Protein AF-A0A520FXL6-F1 (afdb_monomer_lite)

Sequence (348 aa):
VAGANRVTADLGGIAPIAGSAGAPAYAIDVAQLGGMYANHIALVVNEAGVGARNAGTIQTATGTYALAGTGPGAGKLTLSVDGLLDNSGLIQVATDGVLRAGSLANGGTVRSAAVLQVATQGDLANHIAGTGGAGGTGGTMEARRLDLRSATGDIDNRAGTLRQTSTAGLAVTATGLSNTNGGFIGAEPVAASTNSSGNGGGSGSSTGGTGGAAIPPGTGTPGSAAGGAPTSALVSPVVSPGALVAAGRVRNDGGRIHAGGDIALQTPNIDNAGGTLRVADLAVAGAAFSNAGGTLAVTNTFSAGVGTLDNAGGNLHARTIAITTTGDLDNRGGTLALLKAAPATARS

Secondary structure (DSSP, 8-state):
-BSSEEE-TTSS-EEE-PPPTT--SEEEETTTT-EEE-SSEEEEE-STT-EEEESSEEE---STTTTS--STT---EEEEESSEEEESSEEEESSEEEEEESEEEESSEEEEEEEEEEEESS-EE-S-TT--STT----EEEEEEEEEEESSS-EE-TT-EEEE-SS--EEEEES-EE--TT-EEES----------------------------PPP---------------------PPEEEEESS-EE-TT-EEE-SS-EEE--S-EE-TT-EEEES-EEEEEEEEE-TT-EEEESSEEEEEEEEEE-TT-EEEESEEEEEESS-EE-TT-EEEEPPPPP-----

pLDDT: mean 79.3, std 22.08, range [27.3, 98.06]

Radius of gyration: 25.58 Å; chains: 1; bounding box: 77×67×66 Å

Structure (mmCIF, N/CA/C/O backbone):
data_AF-A0A520FXL6-F1
#
_entry.id   AF-A0A520FXL6-F1
#
loop_
_atom_site.group_PDB
_atom_site.id
_atom_site.type_symbol
_atom_site.label_atom_id
_atom_site.label_alt_id
_atom_site.label_comp_id
_atom_site.label_asym_id
_atom_site.label_entity_id
_atom_site.label_seq_id
_atom_site.pdbx_PDB_ins_code
_atom_site.Cartn_x
_atom_site.Cartn_y
_atom_site.Cartn_z
_atom_site.occupancy
_atom_site.B_iso_or_equiv
_atom_site.auth_seq_id
_atom_site.auth_comp_id
_atom_site.auth_asym_id
_atom_site.auth_atom_id
_atom_site.pdbx_PDB_model_num
ATOM 1 N N . VAL A 1 1 ? 11.302 -0.064 -23.387 1.00 88.69 1 VAL A N 1
ATOM 2 C CA . VAL A 1 1 ? 10.451 -1.223 -23.742 1.00 88.69 1 VAL A CA 1
ATOM 3 C C . VAL A 1 1 ? 11.358 -2.435 -23.840 1.00 88.69 1 VAL A C 1
ATOM 5 O O . VAL A 1 1 ? 12.440 -2.279 -24.394 1.00 88.69 1 VAL A O 1
ATOM 8 N N . ALA A 1 2 ? 10.978 -3.574 -23.267 1.00 89.38 2 ALA A N 1
ATOM 9 C CA . ALA A 1 2 ? 11.739 -4.821 -23.314 1.00 89.38 2 ALA A CA 1
ATOM 10 C C . ALA A 1 2 ? 10.791 -6.037 -23.335 1.00 89.38 2 ALA A C 1
ATOM 12 O O . ALA A 1 2 ? 9.613 -5.908 -23.000 1.00 89.38 2 ALA A O 1
ATOM 13 N N . GLY A 1 3 ? 11.310 -7.196 -23.744 1.00 86.62 3 GLY A N 1
ATOM 14 C CA . GLY A 1 3 ? 10.506 -8.373 -24.095 1.00 86.62 3 GLY A CA 1
ATOM 15 C C . GLY A 1 3 ? 9.927 -8.305 -25.517 1.00 86.62 3 GLY A C 1
ATOM 16 O O . GLY A 1 3 ? 10.119 -7.320 -26.239 1.00 86.62 3 GLY A O 1
ATOM 17 N N . ALA A 1 4 ? 9.228 -9.357 -25.933 1.00 86.94 4 ALA A N 1
ATOM 18 C CA . ALA A 1 4 ? 8.686 -9.531 -27.282 1.00 86.94 4 ALA A CA 1
ATOM 19 C C . ALA A 1 4 ? 7.597 -8.494 -27.648 1.00 86.94 4 ALA A C 1
ATOM 21 O O . ALA A 1 4 ? 6.440 -8.590 -27.239 1.00 86.94 4 ALA A O 1
ATOM 22 N N . ASN A 1 5 ? 7.966 -7.503 -28.469 1.00 86.94 5 ASN A N 1
ATOM 23 C CA . ASN A 1 5 ? 7.131 -6.338 -28.783 1.00 86.94 5 ASN A CA 1
ATOM 24 C C . ASN A 1 5 ? 6.980 -6.040 -30.279 1.00 86.94 5 ASN A C 1
ATOM 26 O O . ASN A 1 5 ? 7.938 -6.122 -31.047 1.00 86.94 5 ASN A O 1
ATOM 30 N N . ARG A 1 6 ? 5.812 -5.501 -30.647 1.00 89.00 6 ARG A N 1
ATOM 31 C CA . ARG A 1 6 ? 5.648 -4.591 -31.786 1.00 89.00 6 ARG A CA 1
ATOM 32 C C . ARG A 1 6 ? 5.530 -3.159 -31.259 1.00 89.00 6 ARG A C 1
ATOM 34 O O . ARG A 1 6 ? 4.652 -2.870 -30.451 1.00 89.00 6 ARG A O 1
ATOM 41 N N . VAL A 1 7 ? 6.398 -2.269 -31.738 1.00 91.25 7 VAL A N 1
ATOM 42 C CA . VAL A 1 7 ? 6.491 -0.866 -31.294 1.00 91.25 7 VAL A CA 1
ATOM 43 C C . VAL A 1 7 ? 6.347 0.067 -32.498 1.00 91.25 7 VAL A C 1
ATOM 45 O O . VAL A 1 7 ? 6.953 -0.178 -33.542 1.00 91.25 7 VAL A O 1
ATOM 48 N N . THR A 1 8 ? 5.550 1.128 -32.376 1.00 90.00 8 THR A N 1
ATOM 49 C CA . THR A 1 8 ? 5.464 2.213 -33.368 1.00 90.00 8 THR A CA 1
ATOM 50 C C . THR A 1 8 ? 6.576 3.249 -33.168 1.00 90.00 8 THR A C 1
ATOM 52 O O . THR A 1 8 ? 7.094 3.423 -32.067 1.00 90.00 8 THR A O 1
ATOM 55 N N . ALA A 1 9 ? 6.957 3.964 -34.231 1.00 85.75 9 ALA A N 1
ATOM 56 C CA . ALA A 1 9 ? 8.086 4.904 -34.197 1.00 85.75 9 ALA A CA 1
ATOM 57 C C . ALA A 1 9 ? 7.879 6.122 -33.268 1.00 85.75 9 ALA A C 1
ATOM 59 O O . ALA A 1 9 ? 8.850 6.734 -32.835 1.00 85.75 9 ALA A O 1
ATOM 60 N N . ASP A 1 10 ? 6.628 6.457 -32.948 1.00 85.31 10 ASP A N 1
ATOM 61 C CA . ASP A 1 10 ? 6.225 7.494 -31.989 1.00 85.31 10 ASP A CA 1
ATOM 62 C C . ASP A 1 10 ? 6.124 6.985 -30.535 1.00 85.31 10 ASP A C 1
ATOM 64 O O . ASP A 1 10 ? 5.814 7.761 -29.634 1.00 85.31 10 ASP A O 1
ATOM 68 N N . LEU A 1 11 ? 6.362 5.685 -30.303 1.00 80.38 11 LEU A N 1
ATOM 69 C CA . LEU A 1 11 ? 6.153 4.961 -29.040 1.00 80.38 11 LEU A CA 1
ATOM 70 C C . LEU A 1 11 ? 4.701 4.972 -28.509 1.00 80.38 11 LEU A C 1
ATOM 72 O O . LEU A 1 11 ? 4.458 4.480 -27.407 1.00 80.38 11 LEU A O 1
ATOM 76 N N . GLY A 1 12 ? 3.729 5.478 -29.279 1.00 79.75 12 GLY A N 1
ATOM 77 C CA . GLY A 1 12 ? 2.316 5.545 -28.886 1.00 79.75 12 GLY A CA 1
ATOM 78 C C . GLY A 1 12 ? 1.587 4.197 -28.955 1.00 79.75 12 GLY A C 1
ATOM 79 O O . GLY A 1 12 ? 0.641 3.961 -28.206 1.00 79.75 12 GLY A O 1
ATOM 80 N N . GLY A 1 13 ? 2.045 3.295 -29.825 1.00 84.56 13 GLY A N 1
ATOM 81 C CA . GLY A 1 13 ? 1.560 1.928 -29.976 1.00 84.56 13 GLY A CA 1
ATOM 82 C C . GLY A 1 13 ? 2.624 0.914 -29.566 1.00 84.56 13 GLY A C 1
ATOM 83 O O . GLY A 1 13 ? 3.509 0.576 -30.353 1.00 84.56 13 GLY A O 1
ATOM 84 N N . ILE A 1 14 ? 2.508 0.394 -28.345 1.00 86.50 14 ILE A N 1
ATOM 85 C CA . ILE A 1 14 ? 3.312 -0.723 -27.835 1.00 86.50 14 ILE A CA 1
ATOM 86 C C . ILE A 1 14 ? 2.365 -1.909 -27.644 1.00 86.50 14 ILE A C 1
ATOM 88 O O . ILE A 1 14 ? 1.463 -1.851 -26.809 1.00 86.50 14 ILE A O 1
ATOM 92 N N . ALA A 1 15 ? 2.549 -2.969 -28.429 1.00 86.06 15 ALA A N 1
ATOM 93 C CA . ALA A 1 15 ? 1.724 -4.172 -28.383 1.00 86.06 15 ALA A CA 1
ATOM 94 C C . ALA A 1 15 ? 2.599 -5.417 -28.156 1.00 86.06 15 ALA A C 1
ATOM 96 O O . ALA A 1 15 ? 3.620 -5.564 -28.839 1.00 86.06 15 ALA A O 1
ATOM 97 N N . PRO A 1 16 ? 2.218 -6.325 -27.239 1.00 84.81 16 PRO A N 1
ATOM 98 C CA . PRO A 1 16 ? 2.931 -7.582 -27.060 1.00 84.81 16 PRO A CA 1
ATOM 99 C C . PRO A 1 16 ? 2.769 -8.470 -28.299 1.00 84.81 16 PRO A C 1
ATOM 101 O O . PRO A 1 16 ? 1.739 -8.442 -28.979 1.00 84.81 16 PRO A O 1
ATOM 104 N N . ILE A 1 17 ? 3.789 -9.272 -28.586 1.00 86.50 17 ILE A N 1
ATOM 105 C CA . ILE A 1 17 ? 3.744 -10.351 -29.583 1.00 86.50 17 ILE A CA 1
ATOM 106 C C . ILE A 1 17 ? 4.182 -11.666 -28.926 1.00 86.50 17 ILE A C 1
ATOM 108 O O . ILE A 1 17 ? 4.557 -11.685 -27.756 1.00 86.50 17 ILE A O 1
ATOM 112 N N . ALA A 1 18 ? 4.101 -12.783 -29.653 1.00 82.94 18 ALA A N 1
ATOM 113 C CA . ALA A 1 18 ? 4.496 -14.082 -29.114 1.00 82.94 18 ALA A CA 1
ATOM 114 C C . ALA A 1 18 ? 5.970 -14.073 -28.658 1.00 82.94 18 ALA A C 1
ATOM 116 O O . ALA A 1 18 ? 6.862 -13.750 -29.445 1.00 82.94 18 ALA A O 1
ATOM 117 N N . GLY A 1 19 ? 6.191 -14.421 -27.388 1.00 75.94 19 GLY A N 1
ATOM 118 C CA . GLY A 1 19 ? 7.515 -14.542 -26.779 1.00 75.94 19 GLY A CA 1
ATOM 119 C C . GLY A 1 19 ? 8.314 -15.740 -27.288 1.00 75.94 19 GLY A C 1
ATOM 120 O O . GLY A 1 19 ? 7.781 -16.636 -27.949 1.00 75.94 19 GLY A O 1
ATOM 121 N N . SER A 1 20 ? 9.605 -15.770 -26.958 1.00 68.50 20 SER A N 1
ATOM 122 C CA . SER A 1 20 ? 10.458 -16.924 -27.265 1.00 68.50 20 SER A CA 1
ATOM 123 C C . SER A 1 20 ? 10.297 -18.019 -26.213 1.00 68.50 20 SER A C 1
ATOM 125 O O . SER A 1 20 ? 10.135 -17.746 -25.024 1.00 68.50 20 SER A O 1
ATOM 127 N N . ALA A 1 21 ? 10.463 -19.279 -26.620 1.00 72.81 21 ALA A N 1
ATOM 128 C CA . ALA A 1 21 ? 10.800 -20.323 -25.660 1.00 72.81 21 ALA A CA 1
ATOM 129 C C . ALA A 1 21 ? 12.108 -19.937 -24.935 1.00 72.81 21 ALA A C 1
ATOM 131 O O . ALA A 1 21 ? 13.070 -19.515 -25.582 1.00 72.81 21 ALA A O 1
ATOM 132 N N . GLY A 1 22 ? 12.132 -20.065 -23.604 1.00 75.88 22 GLY A N 1
ATOM 133 C CA . GLY A 1 22 ? 13.298 -19.720 -22.780 1.00 75.88 22 GLY A CA 1
ATOM 134 C C . GLY A 1 22 ? 13.452 -18.233 -22.426 1.00 75.88 22 GLY A C 1
ATOM 135 O O . GLY A 1 22 ? 14.577 -17.794 -22.200 1.00 75.88 22 GLY A O 1
ATOM 136 N N . ALA A 1 23 ? 12.361 -17.458 -22.380 1.00 78.62 23 ALA A N 1
ATOM 137 C CA . ALA A 1 23 ? 12.387 -16.068 -21.915 1.00 78.62 23 ALA A CA 1
ATOM 138 C C . ALA A 1 23 ? 13.022 -15.922 -20.504 1.00 78.62 23 ALA A C 1
ATOM 140 O O . ALA A 1 23 ? 12.828 -16.793 -19.648 1.00 78.62 23 ALA A O 1
ATOM 141 N N . PRO A 1 24 ? 13.786 -14.843 -20.234 1.00 85.25 24 PRO A N 1
ATOM 142 C CA . PRO A 1 24 ? 14.451 -14.638 -18.948 1.00 85.25 24 PRO A CA 1
ATOM 143 C C . PRO A 1 24 ? 13.451 -14.282 -17.840 1.00 85.25 24 PRO A C 1
ATOM 145 O O . PRO A 1 24 ? 12.411 -13.685 -18.100 1.00 85.25 24 PRO A O 1
ATOM 148 N N . ALA A 1 25 ? 13.802 -14.556 -16.579 1.00 86.75 25 ALA A N 1
ATOM 149 C CA . ALA A 1 25 ? 12.968 -14.178 -15.429 1.00 86.75 25 ALA A CA 1
ATOM 150 C C . ALA A 1 25 ? 12.750 -12.654 -15.312 1.00 86.75 25 ALA A C 1
ATOM 152 O O . ALA A 1 25 ? 11.696 -12.212 -14.858 1.00 86.75 25 ALA A O 1
ATOM 153 N N . TYR A 1 26 ? 13.726 -11.854 -15.759 1.00 89.81 26 TYR A N 1
ATOM 154 C CA . TYR A 1 26 ? 13.652 -10.396 -15.800 1.00 89.81 26 TYR A CA 1
ATOM 155 C C . TYR A 1 26 ? 14.132 -9.876 -17.162 1.00 89.81 26 TYR A C 1
ATOM 157 O O . TYR A 1 26 ? 15.231 -10.217 -17.596 1.00 89.81 26 TYR A O 1
ATOM 165 N N . ALA A 1 27 ? 13.345 -9.016 -17.816 1.00 90.00 27 ALA A N 1
ATOM 166 C CA . ALA A 1 27 ? 13.757 -8.316 -19.043 1.00 90.00 27 ALA A CA 1
ATOM 167 C C . ALA A 1 27 ? 14.581 -7.044 -18.765 1.00 90.00 27 ALA A C 1
ATOM 169 O O . ALA A 1 27 ? 15.172 -6.469 -19.677 1.00 90.00 27 ALA A O 1
ATOM 170 N N . ILE A 1 28 ? 14.577 -6.574 -17.514 1.00 89.12 28 ILE A N 1
ATOM 171 C CA . ILE A 1 28 ? 15.296 -5.391 -17.032 1.00 89.12 28 ILE A CA 1
ATOM 172 C C . ILE A 1 28 ? 15.811 -5.715 -15.625 1.00 89.12 28 ILE A C 1
ATOM 174 O O . ILE A 1 28 ? 14.999 -6.051 -14.767 1.00 89.12 28 ILE A O 1
ATOM 178 N N . ASP A 1 29 ? 17.114 -5.565 -15.372 1.00 91.50 29 ASP A N 1
ATOM 179 C CA . ASP A 1 29 ? 17.681 -5.480 -14.016 1.00 91.50 29 ASP A CA 1
ATOM 180 C C . ASP A 1 29 ? 18.503 -4.189 -13.888 1.00 91.50 29 ASP A C 1
ATOM 182 O O . ASP A 1 29 ? 19.565 -4.037 -14.494 1.00 91.50 29 ASP A O 1
ATOM 186 N N . VAL A 1 30 ? 18.002 -3.235 -13.102 1.00 89.25 30 VAL A N 1
ATOM 187 C CA . VAL A 1 30 ? 18.617 -1.908 -12.950 1.00 89.25 30 VAL A 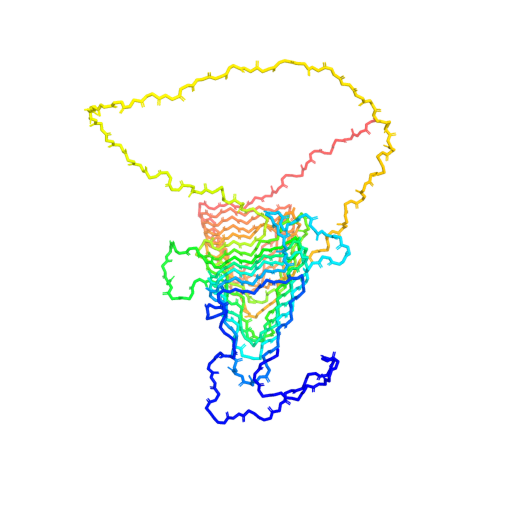CA 1
ATOM 188 C C . VAL A 1 30 ? 19.962 -1.959 -12.217 1.00 89.25 30 VAL A C 1
ATOM 190 O O . VAL A 1 30 ? 20.780 -1.069 -12.433 1.00 89.25 30 VAL A O 1
ATOM 193 N N . ALA A 1 31 ? 20.264 -2.995 -11.423 1.00 83.62 31 ALA A N 1
ATOM 194 C CA . ALA A 1 31 ? 21.589 -3.110 -10.803 1.00 83.62 31 ALA A CA 1
ATOM 195 C C . ALA A 1 31 ? 22.693 -3.356 -11.844 1.00 83.62 31 ALA A C 1
ATOM 197 O O . ALA A 1 31 ? 23.797 -2.839 -11.698 1.00 83.62 31 ALA A O 1
ATOM 198 N N . GLN A 1 32 ? 22.386 -4.066 -12.936 1.00 84.50 32 GLN A N 1
ATOM 199 C CA . GLN A 1 32 ? 23.317 -4.247 -14.060 1.00 84.50 32 GLN A CA 1
ATOM 200 C C . GLN A 1 32 ? 23.483 -2.967 -14.897 1.00 84.50 32 GLN A C 1
ATOM 202 O O . GLN A 1 32 ? 24.501 -2.786 -15.558 1.00 84.50 32 GLN A O 1
ATOM 207 N N . LEU A 1 33 ? 22.504 -2.059 -14.834 1.00 81.69 33 LEU A N 1
ATOM 208 C CA . LEU A 1 33 ? 22.546 -0.730 -15.454 1.00 81.69 33 LEU A CA 1
ATOM 209 C C . LEU A 1 33 ? 23.170 0.339 -14.530 1.00 81.69 33 LEU A C 1
ATOM 211 O O . LEU A 1 33 ? 23.306 1.492 -14.935 1.00 81.69 33 LEU A O 1
ATOM 215 N N . GLY A 1 34 ? 23.504 -0.009 -13.281 1.00 80.75 34 GLY A N 1
ATOM 216 C CA . GLY A 1 34 ? 23.924 0.908 -12.214 1.00 80.75 34 GLY A CA 1
ATOM 217 C C . GLY A 1 34 ? 22.782 1.779 -11.669 1.00 80.75 34 GLY A C 1
ATOM 218 O O . GLY A 1 34 ? 22.509 1.784 -10.469 1.00 80.75 34 GLY A O 1
ATOM 219 N N . GLY A 1 35 ? 22.089 2.506 -12.546 1.00 89.00 35 GLY A N 1
ATOM 220 C CA . GLY A 1 35 ? 20.903 3.289 -12.210 1.00 89.00 35 GLY A CA 1
ATOM 221 C C . GLY A 1 35 ? 20.326 4.040 -13.409 1.00 89.00 35 GLY A C 1
ATOM 222 O O . GLY A 1 35 ? 21.005 4.270 -14.407 1.00 89.00 35 GLY A O 1
ATOM 223 N N . MET A 1 36 ? 19.060 4.438 -13.308 1.00 91.62 36 MET A N 1
ATOM 224 C CA . MET A 1 36 ? 18.324 5.135 -14.359 1.00 91.62 36 MET A CA 1
ATOM 225 C C . MET A 1 36 ? 17.892 6.525 -13.886 1.00 91.62 36 MET A C 1
ATOM 227 O O . MET A 1 36 ? 17.057 6.653 -12.991 1.00 91.62 36 MET A O 1
ATOM 231 N N . TYR A 1 37 ? 18.446 7.558 -14.521 1.00 90.56 37 TYR A N 1
ATOM 232 C CA . TYR A 1 37 ? 18.244 8.962 -14.165 1.00 90.56 37 TYR A CA 1
ATOM 233 C C . TYR A 1 37 ? 17.797 9.756 -15.398 1.00 90.56 37 TYR A C 1
ATOM 235 O O . TYR A 1 37 ? 18.521 9.832 -16.388 1.00 90.56 37 TYR A O 1
ATOM 243 N N . ALA A 1 38 ? 16.607 10.352 -15.344 1.00 89.06 38 ALA A N 1
ATOM 244 C CA . ALA A 1 38 ? 16.067 11.235 -16.383 1.00 89.06 38 ALA A CA 1
ATOM 245 C C . ALA A 1 38 ? 15.018 12.175 -15.767 1.00 89.06 38 ALA A C 1
ATOM 247 O O . ALA A 1 38 ? 14.653 12.000 -14.610 1.00 89.06 38 ALA A O 1
ATOM 248 N N . ASN A 1 39 ? 14.480 13.145 -16.517 1.00 87.31 39 ASN A N 1
ATOM 249 C CA . ASN A 1 39 ? 13.291 13.869 -16.042 1.00 87.31 39 ASN A CA 1
ATOM 250 C C . ASN A 1 39 ? 12.031 12.987 -16.147 1.00 87.31 39 ASN A C 1
ATOM 252 O O . ASN A 1 39 ? 11.216 12.953 -15.242 1.00 87.31 39 ASN A O 1
ATOM 256 N N . HIS A 1 40 ? 11.858 12.233 -17.233 1.00 89.25 40 HIS A N 1
ATOM 257 C CA . HIS A 1 40 ? 10.714 11.332 -17.407 1.00 89.25 40 HIS A CA 1
ATOM 258 C C . HIS A 1 40 ? 11.210 9.918 -17.700 1.00 89.25 40 HIS A C 1
ATOM 260 O O . HIS A 1 40 ? 12.127 9.743 -18.501 1.00 89.25 40 HIS A O 1
ATOM 266 N N . ILE A 1 41 ? 10.617 8.919 -17.042 1.00 91.94 41 ILE A N 1
ATOM 267 C CA . ILE A 1 41 ? 11.008 7.511 -17.168 1.00 91.94 41 ILE A CA 1
ATOM 268 C C . ILE A 1 41 ? 9.766 6.661 -17.462 1.00 91.94 41 ILE A C 1
ATOM 270 O O . ILE A 1 41 ? 8.795 6.675 -16.703 1.00 91.94 41 ILE A O 1
ATOM 274 N N . ALA A 1 42 ? 9.819 5.895 -18.554 1.00 93.00 42 ALA A N 1
ATOM 275 C CA . ALA A 1 42 ? 8.770 4.970 -18.974 1.00 93.00 42 ALA A CA 1
ATOM 276 C C . ALA A 1 42 ? 9.365 3.584 -19.280 1.00 93.00 42 ALA A C 1
ATOM 278 O O . ALA A 1 42 ? 10.136 3.417 -20.228 1.00 93.00 42 ALA A O 1
ATOM 279 N N . LEU A 1 43 ? 9.008 2.582 -18.475 1.00 93.12 43 LEU A N 1
ATOM 280 C CA . LEU A 1 43 ? 9.374 1.178 -18.670 1.00 93.12 43 LEU A CA 1
ATOM 281 C C . LEU A 1 43 ? 8.120 0.384 -19.038 1.00 93.12 43 LEU A C 1
ATOM 283 O O . LEU A 1 43 ? 7.089 0.488 -18.376 1.00 93.12 43 LEU A O 1
ATOM 287 N N . VAL A 1 44 ? 8.248 -0.456 -20.062 1.00 92.88 44 VAL A N 1
ATOM 288 C CA . VAL A 1 44 ? 7.246 -1.459 -20.433 1.00 92.88 44 VAL A CA 1
ATOM 289 C C . VAL A 1 44 ? 7.961 -2.792 -20.606 1.00 92.88 44 VAL A C 1
ATOM 291 O O . VAL A 1 44 ? 8.925 -2.859 -21.376 1.00 92.88 44 VAL A O 1
ATOM 294 N N . VAL A 1 45 ? 7.490 -3.803 -19.879 1.00 92.19 45 VAL A N 1
ATOM 295 C CA . VAL A 1 45 ? 7.851 -5.220 -19.981 1.00 92.19 45 VAL A CA 1
ATOM 296 C C . VAL A 1 45 ? 6.545 -6.005 -20.071 1.00 92.19 45 VAL A C 1
ATOM 298 O O . VAL A 1 45 ? 5.856 -6.191 -19.078 1.00 92.19 45 VAL A O 1
ATOM 301 N N . ASN A 1 46 ? 6.181 -6.415 -21.276 1.00 86.06 46 ASN A N 1
ATOM 302 C CA . ASN A 1 46 ? 4.878 -6.995 -21.627 1.00 86.06 46 ASN A CA 1
ATOM 303 C C . ASN A 1 46 ? 5.020 -8.375 -22.294 1.00 86.06 46 ASN A C 1
ATOM 305 O O . ASN A 1 46 ? 4.224 -8.769 -23.141 1.00 86.06 46 ASN A O 1
ATOM 309 N N . GLU A 1 47 ? 6.078 -9.104 -21.942 1.00 86.88 47 GLU A N 1
ATOM 310 C CA . GLU A 1 47 ? 6.200 -10.522 -22.265 1.00 86.88 47 GLU A CA 1
ATOM 311 C C . GLU A 1 47 ? 5.665 -11.315 -21.068 1.00 86.88 47 GLU A C 1
ATOM 313 O O . GLU A 1 47 ? 6.089 -11.104 -19.931 1.00 86.88 47 GLU A O 1
ATOM 318 N N . ALA A 1 48 ? 4.665 -12.167 -21.303 1.00 80.25 48 ALA A N 1
ATOM 319 C CA . ALA A 1 48 ? 3.872 -12.763 -20.231 1.00 80.25 48 ALA A CA 1
ATOM 320 C C . ALA A 1 48 ? 4.737 -13.585 -19.256 1.00 80.25 48 ALA A C 1
ATOM 322 O O . ALA A 1 48 ? 5.467 -14.488 -19.661 1.00 80.25 48 ALA A O 1
ATOM 323 N N . GLY A 1 49 ? 4.642 -13.268 -17.961 1.00 78.25 49 GLY A N 1
ATOM 324 C CA . GLY A 1 49 ? 5.449 -13.887 -16.904 1.00 78.25 49 GLY A CA 1
ATOM 325 C C . GLY A 1 49 ? 6.869 -13.325 -16.751 1.00 78.25 49 GLY A C 1
ATOM 326 O O . GLY A 1 49 ? 7.507 -13.602 -15.737 1.00 78.25 49 GLY A O 1
ATOM 327 N N . VAL A 1 50 ? 7.354 -12.496 -17.683 1.00 90.38 50 VAL A N 1
ATOM 328 C CA . VAL A 1 50 ? 8.674 -11.856 -17.588 1.00 90.38 50 VAL A CA 1
ATOM 329 C C . VAL A 1 50 ? 8.595 -10.619 -16.697 1.00 90.38 50 VAL A C 1
ATOM 331 O O . VAL A 1 50 ? 7.753 -9.737 -16.879 1.00 90.38 50 VAL A O 1
ATOM 334 N N . GLY A 1 51 ? 9.478 -10.558 -15.704 1.00 92.69 51 GLY A N 1
ATOM 335 C CA . GLY A 1 51 ? 9.509 -9.486 -14.721 1.00 92.69 51 GLY A CA 1
ATOM 336 C C . GLY A 1 51 ? 10.394 -8.293 -15.086 1.00 92.69 51 GLY A C 1
ATOM 337 O O . GLY A 1 51 ? 11.107 -8.267 -16.094 1.00 92.69 51 GLY A O 1
ATOM 338 N N . ALA A 1 52 ? 10.415 -7.320 -14.180 1.00 95.06 52 ALA A N 1
ATOM 339 C CA . ALA A 1 52 ? 11.407 -6.254 -14.128 1.00 95.06 52 ALA A CA 1
ATOM 340 C C . ALA A 1 52 ? 11.962 -6.146 -12.704 1.00 95.06 52 ALA A C 1
ATOM 342 O O . ALA A 1 52 ? 11.224 -6.296 -11.731 1.00 95.06 52 ALA A O 1
ATOM 343 N N . ARG A 1 53 ? 13.257 -5.865 -12.582 1.00 94.69 53 ARG A N 1
ATOM 344 C CA . ARG A 1 53 ? 13.974 -5.830 -11.311 1.00 94.69 53 ARG A CA 1
ATOM 345 C C . ARG A 1 53 ? 14.686 -4.500 -11.109 1.00 94.69 53 ARG A C 1
ATOM 347 O O . ARG A 1 53 ? 15.429 -4.041 -11.975 1.00 94.69 53 ARG A O 1
ATOM 354 N N . ASN A 1 54 ? 14.500 -3.895 -9.943 1.00 94.31 54 ASN A N 1
ATOM 355 C CA . ASN A 1 54 ? 15.292 -2.767 -9.480 1.00 94.31 54 ASN A CA 1
ATOM 356 C C . ASN A 1 54 ? 16.002 -3.115 -8.172 1.00 94.31 54 ASN A C 1
ATOM 358 O O . ASN A 1 54 ? 15.427 -3.024 -7.089 1.00 94.31 54 ASN A O 1
ATOM 362 N N . ALA A 1 55 ? 17.284 -3.452 -8.292 1.00 90.94 55 ALA A N 1
ATOM 363 C CA . ALA A 1 55 ? 18.227 -3.529 -7.179 1.00 90.94 55 ALA A CA 1
ATOM 364 C C . ALA A 1 55 ? 19.243 -2.359 -7.189 1.00 90.94 55 ALA A C 1
ATOM 366 O O . ALA A 1 55 ? 20.245 -2.408 -6.482 1.00 90.94 55 ALA A O 1
ATOM 367 N N . GLY A 1 56 ? 18.985 -1.313 -7.990 1.00 91.12 56 GLY A N 1
ATOM 368 C CA . GLY A 1 56 ? 19.773 -0.078 -8.069 1.00 91.12 56 GLY A CA 1
ATOM 369 C C . GLY A 1 56 ? 18.920 1.152 -7.736 1.00 91.12 56 GLY A C 1
ATOM 370 O O . GLY A 1 56 ? 18.119 1.122 -6.799 1.00 91.12 56 GLY A O 1
ATOM 371 N N . THR A 1 57 ? 19.066 2.222 -8.521 1.00 92.81 57 THR A N 1
ATOM 372 C CA . THR A 1 57 ? 18.245 3.441 -8.403 1.00 92.81 57 THR A CA 1
ATOM 373 C C . THR A 1 57 ? 17.491 3.732 -9.699 1.00 92.81 57 THR A C 1
ATOM 375 O O . THR A 1 57 ? 18.101 3.807 -10.762 1.00 92.81 57 THR A O 1
ATOM 378 N N . ILE A 1 58 ? 16.186 3.993 -9.608 1.00 94.00 58 ILE A N 1
ATOM 379 C CA . ILE A 1 58 ? 15.380 4.670 -10.635 1.00 94.00 58 ILE A CA 1
ATOM 380 C C . ILE A 1 58 ? 14.983 6.037 -10.070 1.00 94.00 58 ILE A C 1
ATOM 382 O O . ILE A 1 58 ? 14.336 6.096 -9.026 1.00 94.00 58 ILE A O 1
ATOM 386 N N . GLN A 1 59 ? 15.337 7.137 -10.738 1.00 92.62 59 GLN A N 1
ATOM 387 C CA . GLN A 1 59 ? 15.081 8.486 -10.227 1.00 92.62 59 GLN A CA 1
ATOM 388 C C . GLN A 1 59 ? 14.660 9.469 -11.329 1.00 92.62 59 GLN A C 1
ATOM 390 O O . GLN A 1 59 ? 15.401 9.703 -12.283 1.00 92.62 59 GLN A O 1
ATOM 395 N N . THR A 1 60 ? 13.488 10.098 -11.172 1.00 88.44 60 THR A N 1
ATOM 396 C CA . THR A 1 60 ? 12.931 11.053 -12.159 1.00 88.44 60 THR A CA 1
ATOM 397 C C . THR A 1 60 ? 13.289 12.523 -11.881 1.00 88.44 60 THR A C 1
ATOM 399 O O . THR A 1 60 ? 12.572 13.436 -12.283 1.00 88.44 60 THR A O 1
ATOM 402 N N . ALA A 1 61 ? 14.368 12.776 -11.132 1.00 73.25 61 ALA A N 1
ATOM 403 C CA . ALA A 1 61 ? 14.719 14.102 -10.621 1.00 73.25 61 ALA A CA 1
ATOM 404 C C . ALA A 1 61 ? 16.231 14.357 -10.614 1.00 73.25 61 ALA A C 1
ATOM 406 O O . ALA A 1 61 ? 17.001 13.539 -10.112 1.00 73.25 61 ALA A O 1
ATOM 407 N N . THR A 1 62 ? 16.651 15.542 -11.054 1.00 53.69 62 THR A N 1
ATOM 408 C CA . THR A 1 62 ? 18.029 16.035 -10.913 1.00 53.69 62 THR A CA 1
ATOM 409 C C . THR A 1 62 ? 18.136 17.028 -9.753 1.00 53.69 62 THR A C 1
ATOM 411 O O . THR A 1 62 ? 17.575 18.120 -9.833 1.00 53.69 62 THR A O 1
ATOM 414 N N . GLY A 1 63 ? 18.884 16.682 -8.701 1.00 52.03 63 GLY A N 1
ATOM 415 C CA . GLY A 1 63 ? 19.221 17.589 -7.593 1.00 52.03 63 GLY A CA 1
ATOM 416 C C . GLY A 1 63 ? 18.866 17.061 -6.197 1.00 52.03 63 GLY A C 1
ATOM 417 O O . GLY A 1 63 ? 18.007 16.200 -6.032 1.00 52.03 63 GLY A O 1
ATOM 418 N N . THR A 1 64 ? 19.533 17.604 -5.176 1.00 42.28 64 THR A N 1
ATOM 419 C CA . THR A 1 64 ? 19.581 17.067 -3.799 1.00 42.28 64 THR A CA 1
ATOM 420 C C . THR A 1 64 ? 18.267 17.171 -3.003 1.00 42.28 64 THR A C 1
ATOM 422 O O . THR A 1 64 ? 18.170 16.598 -1.925 1.00 42.28 64 THR A O 1
ATOM 425 N N . TYR A 1 65 ? 17.249 17.878 -3.510 1.00 42.62 65 TYR A N 1
ATOM 426 C CA . TYR A 1 65 ? 15.944 18.063 -2.849 1.00 42.62 65 TYR A CA 1
ATOM 427 C C . TYR A 1 65 ? 14.764 17.813 -3.808 1.00 42.62 65 TYR A C 1
ATOM 429 O O . TYR A 1 65 ? 13.909 18.666 -4.046 1.00 42.62 65 TYR A O 1
ATOM 437 N N . ALA A 1 66 ? 14.700 16.589 -4.337 1.00 43.81 66 ALA A N 1
ATOM 438 C CA . ALA A 1 66 ? 13.714 16.091 -5.306 1.00 43.81 66 ALA A CA 1
ATOM 439 C C . ALA A 1 66 ? 12.241 15.989 -4.817 1.00 43.81 66 ALA A C 1
ATOM 441 O O . ALA A 1 66 ? 11.468 15.211 -5.370 1.00 43.81 66 ALA A O 1
ATOM 442 N N . LEU A 1 67 ? 11.835 16.750 -3.792 1.00 48.03 67 LEU A N 1
ATOM 443 C CA . LEU A 1 67 ? 10.469 16.758 -3.236 1.00 48.03 67 LEU A CA 1
ATOM 444 C C . LEU A 1 67 ? 9.771 18.132 -3.293 1.00 48.03 67 LEU A C 1
ATOM 446 O O . LEU A 1 67 ? 8.585 18.220 -2.989 1.00 48.03 67 LEU A O 1
ATOM 450 N N . ALA A 1 68 ? 10.468 19.197 -3.709 1.00 44.91 68 ALA A N 1
ATOM 451 C CA . ALA A 1 68 ? 9.876 20.532 -3.890 1.00 44.91 68 ALA A CA 1
ATOM 452 C C . ALA A 1 68 ? 9.259 20.755 -5.292 1.00 44.91 68 ALA A C 1
ATOM 454 O O . ALA A 1 68 ? 8.588 21.757 -5.531 1.00 44.91 68 ALA A O 1
ATOM 455 N N . GLY A 1 69 ? 9.494 19.837 -6.236 1.00 50.28 69 GLY A N 1
ATOM 456 C CA . GLY A 1 69 ? 9.116 19.966 -7.646 1.00 50.28 69 GLY A CA 1
ATOM 457 C C . GLY A 1 69 ? 7.685 19.527 -7.962 1.00 50.28 69 GLY A C 1
ATOM 458 O O . GLY A 1 69 ? 7.495 18.551 -8.676 1.00 50.28 69 GLY A O 1
ATOM 459 N N . THR A 1 70 ? 6.672 20.248 -7.480 1.00 53.78 70 THR A N 1
ATOM 460 C CA . THR A 1 70 ? 5.254 20.012 -7.844 1.00 53.78 70 THR A CA 1
ATOM 461 C C . THR A 1 70 ? 4.774 20.835 -9.052 1.00 53.78 70 THR A C 1
ATOM 463 O O . THR A 1 70 ? 3.579 20.869 -9.344 1.00 53.78 70 THR A O 1
ATOM 466 N N . GLY A 1 71 ? 5.690 21.510 -9.754 1.00 57.66 71 GLY A N 1
ATOM 467 C CA . GLY A 1 71 ? 5.390 22.348 -10.919 1.00 57.66 71 GLY A CA 1
ATOM 468 C C . GLY A 1 71 ? 5.151 21.568 -12.225 1.00 57.66 71 GLY A C 1
ATOM 469 O O . GLY A 1 71 ? 5.538 20.403 -12.344 1.00 57.66 71 GLY A O 1
ATOM 470 N N . PRO A 1 72 ? 4.542 22.203 -13.245 1.00 55.56 72 PRO A N 1
ATOM 471 C CA . PRO A 1 72 ? 4.361 21.592 -14.560 1.00 55.56 72 PRO A CA 1
ATOM 472 C C . PRO A 1 72 ? 5.714 21.253 -15.207 1.00 55.56 72 PRO A C 1
ATOM 474 O O . PRO A 1 72 ? 6.642 22.058 -15.186 1.00 55.56 72 PRO A O 1
ATOM 477 N N . GLY A 1 73 ? 5.821 20.056 -15.790 1.00 63.53 73 GLY A N 1
ATOM 478 C CA . GLY A 1 73 ? 7.059 19.543 -16.395 1.00 63.53 73 GLY A CA 1
ATOM 479 C C . GLY A 1 73 ? 8.005 18.811 -15.434 1.00 63.53 73 GLY A C 1
ATOM 480 O O . GLY A 1 73 ? 9.013 18.266 -15.891 1.00 63.53 73 GLY A O 1
ATOM 481 N N . ALA A 1 74 ? 7.682 18.752 -14.137 1.00 74.38 74 ALA A N 1
ATOM 482 C CA . ALA A 1 74 ? 8.398 17.926 -13.170 1.00 74.38 74 ALA A CA 1
ATOM 483 C C . ALA A 1 74 ? 8.167 16.418 -13.399 1.00 74.38 74 ALA A C 1
ATOM 485 O O . ALA A 1 74 ? 7.160 15.987 -13.968 1.00 74.38 74 ALA A O 1
ATOM 486 N N . GLY A 1 75 ? 9.163 15.630 -13.002 1.00 83.75 75 GLY A N 1
ATOM 487 C CA . GLY A 1 75 ? 9.391 14.295 -13.533 1.00 83.75 75 GLY A CA 1
ATOM 488 C C . GLY A 1 75 ? 8.452 13.182 -13.075 1.00 83.75 75 GLY A C 1
ATOM 489 O O . GLY A 1 75 ? 8.284 12.930 -11.877 1.00 83.75 75 GLY A O 1
ATOM 490 N N . LYS A 1 76 ? 7.921 12.431 -14.044 1.00 90.06 76 LYS A N 1
ATOM 491 C CA . LYS A 1 76 ? 6.989 11.312 -13.825 1.00 90.06 76 LYS A CA 1
ATOM 492 C C . LYS A 1 76 ? 7.601 9.952 -14.144 1.00 90.06 76 LYS A C 1
ATOM 494 O O . LYS A 1 76 ? 8.458 9.833 -15.024 1.00 90.06 76 LYS A O 1
ATOM 499 N N . LEU A 1 77 ? 7.110 8.929 -13.445 1.00 94.56 77 LEU A N 1
ATOM 500 C CA . LEU A 1 77 ? 7.484 7.530 -13.638 1.00 94.56 77 LEU A CA 1
ATOM 501 C C . LEU A 1 77 ? 6.273 6.712 -14.091 1.00 94.56 77 LEU A C 1
ATOM 503 O O . LEU A 1 77 ? 5.212 6.785 -13.475 1.00 94.56 77 LEU A O 1
ATOM 507 N N . THR A 1 78 ? 6.437 5.886 -15.121 1.00 95.50 78 THR A N 1
ATOM 508 C CA . THR A 1 78 ? 5.482 4.823 -15.467 1.00 95.50 78 THR A CA 1
ATOM 509 C C . THR A 1 78 ? 6.227 3.509 -15.671 1.00 95.50 78 THR A C 1
ATOM 511 O O . THR A 1 78 ? 7.028 3.395 -16.595 1.00 95.50 78 THR A O 1
ATOM 514 N N . LEU A 1 79 ? 5.961 2.515 -14.824 1.00 95.94 79 LEU A N 1
ATOM 515 C CA . LEU A 1 79 ? 6.344 1.117 -15.040 1.00 95.94 79 LEU A CA 1
ATOM 516 C C . LEU A 1 79 ? 5.081 0.319 -15.370 1.00 95.94 79 LEU A C 1
ATOM 518 O O . LEU A 1 79 ? 4.103 0.384 -14.626 1.00 95.94 79 LEU A O 1
ATOM 522 N N . SER A 1 80 ? 5.128 -0.461 -16.446 1.00 95.06 80 SER A N 1
ATOM 523 C CA . SER A 1 80 ? 4.166 -1.528 -16.728 1.00 95.06 80 SER A CA 1
ATOM 524 C C . SER A 1 80 ? 4.923 -2.836 -16.919 1.00 95.06 80 SER A C 1
ATOM 526 O O . SER A 1 80 ? 5.812 -2.909 -17.767 1.00 95.06 80 SER A O 1
ATOM 528 N N . VAL A 1 81 ? 4.595 -3.839 -16.112 1.00 95.44 81 VAL A N 1
ATOM 529 C CA . VAL A 1 81 ? 5.241 -5.155 -16.073 1.00 95.44 81 VAL A CA 1
ATOM 530 C C . VAL A 1 81 ? 4.145 -6.222 -16.075 1.00 95.44 81 VAL A C 1
ATOM 532 O O . VAL A 1 81 ? 3.270 -6.184 -15.219 1.00 95.44 81 VAL A O 1
ATOM 535 N N . ASP A 1 82 ? 4.168 -7.174 -17.002 1.00 91.81 82 ASP A N 1
ATOM 536 C CA . ASP A 1 82 ? 3.153 -8.241 -17.032 1.00 91.81 82 ASP A CA 1
ATOM 537 C C . ASP A 1 82 ? 3.500 -9.394 -16.069 1.00 91.81 82 ASP A C 1
ATOM 539 O O . ASP A 1 82 ? 2.608 -10.078 -15.571 1.00 91.81 82 ASP A O 1
ATOM 543 N N . GLY A 1 83 ? 4.788 -9.593 -15.762 1.00 93.38 83 GLY A N 1
ATOM 544 C CA . GLY A 1 83 ? 5.268 -10.487 -14.703 1.00 93.38 83 GLY A CA 1
ATOM 545 C C . GLY A 1 83 ? 5.473 -9.801 -13.343 1.00 93.38 83 GLY A C 1
ATOM 546 O O . GLY A 1 83 ? 4.775 -8.856 -12.969 1.00 93.38 83 GLY A O 1
ATOM 547 N N . LEU A 1 84 ? 6.459 -10.293 -12.587 1.00 95.06 84 LEU A N 1
ATOM 548 C CA . LEU A 1 84 ? 6.855 -9.753 -11.281 1.00 95.06 84 LEU A CA 1
ATOM 549 C C . LEU A 1 84 ? 7.637 -8.437 -11.423 1.00 95.06 84 LEU A C 1
ATOM 551 O O . LEU A 1 84 ? 8.645 -8.384 -12.128 1.00 95.06 84 LEU A O 1
ATOM 555 N N . LEU A 1 85 ? 7.243 -7.405 -10.680 1.00 96.38 85 LEU A N 1
ATOM 556 C CA . LEU A 1 85 ? 8.117 -6.272 -10.373 1.00 96.38 85 LEU A CA 1
ATOM 557 C C . LEU A 1 85 ? 8.825 -6.536 -9.029 1.00 96.38 85 LEU A C 1
ATOM 559 O O . LEU A 1 85 ? 8.171 -6.559 -7.990 1.00 96.38 85 LEU A O 1
ATOM 563 N N . ASP A 1 86 ? 10.142 -6.747 -9.054 1.00 95.19 86 ASP A N 1
ATOM 564 C CA . ASP A 1 86 ? 11.003 -6.902 -7.867 1.00 95.19 86 ASP A CA 1
ATOM 565 C C . ASP A 1 86 ? 11.738 -5.582 -7.583 1.00 95.19 86 ASP A C 1
ATOM 567 O O . ASP A 1 86 ? 12.580 -5.156 -8.375 1.00 95.19 86 ASP A O 1
ATOM 571 N N . ASN A 1 87 ? 11.435 -4.915 -6.469 1.00 95.19 87 ASN A N 1
ATOM 572 C CA . ASN A 1 87 ? 12.171 -3.743 -6.000 1.00 95.19 87 ASN A CA 1
ATOM 573 C C . ASN A 1 87 ? 12.859 -4.015 -4.657 1.00 95.19 87 ASN A C 1
ATOM 575 O O . ASN A 1 87 ? 12.234 -3.945 -3.597 1.00 95.19 87 ASN A O 1
ATOM 579 N N . SER A 1 88 ? 14.175 -4.222 -4.697 1.00 93.00 88 SER A N 1
ATOM 580 C CA . SER A 1 88 ? 15.051 -4.184 -3.518 1.00 93.00 88 SER A CA 1
ATOM 581 C C . SER A 1 88 ? 15.849 -2.875 -3.412 1.00 93.00 88 SER A C 1
ATOM 583 O O . SER A 1 88 ? 16.521 -2.649 -2.410 1.00 93.00 88 SER A O 1
ATOM 585 N N . GLY A 1 89 ? 15.802 -2.026 -4.443 1.00 91.88 89 GLY A N 1
ATOM 586 C CA . GLY A 1 89 ? 16.519 -0.756 -4.544 1.00 91.88 89 GLY A CA 1
ATOM 587 C C . GLY A 1 89 ? 15.658 0.481 -4.265 1.00 91.88 89 GLY A C 1
ATOM 588 O O . GLY A 1 89 ? 14.624 0.426 -3.590 1.00 91.88 89 GLY A O 1
ATOM 589 N N . LEU A 1 90 ? 16.095 1.624 -4.796 1.00 92.69 90 LEU A N 1
ATOM 590 C CA . LEU A 1 90 ? 15.395 2.905 -4.701 1.00 92.69 90 LEU A CA 1
ATOM 591 C C . LEU A 1 90 ? 14.621 3.209 -5.988 1.00 92.69 90 LEU A C 1
ATOM 593 O O . LEU A 1 90 ? 15.185 3.203 -7.079 1.00 92.69 90 LEU A O 1
ATOM 597 N N . ILE A 1 91 ? 13.351 3.571 -5.845 1.00 95.25 91 ILE A N 1
ATOM 598 C CA . ILE A 1 91 ? 12.545 4.252 -6.857 1.00 95.25 91 ILE A CA 1
ATOM 599 C C . ILE A 1 91 ? 12.144 5.612 -6.275 1.00 95.25 91 ILE A C 1
ATOM 601 O O . ILE A 1 91 ? 11.435 5.665 -5.271 1.00 95.25 91 ILE A O 1
ATOM 605 N N . GLN A 1 92 ? 12.585 6.716 -6.883 1.00 93.94 92 GLN A N 1
ATOM 606 C CA . GLN A 1 92 ? 12.258 8.078 -6.451 1.00 93.94 92 GLN A CA 1
ATOM 607 C C . GLN A 1 92 ? 11.648 8.900 -7.591 1.00 93.94 92 GLN A C 1
ATOM 609 O O . GLN A 1 92 ? 12.258 9.101 -8.639 1.00 93.94 92 GLN A O 1
ATOM 614 N N . VAL A 1 93 ? 10.442 9.418 -7.366 1.00 92.69 93 VAL A N 1
ATOM 615 C CA . VAL A 1 93 ? 9.647 10.105 -8.385 1.00 92.69 93 VAL A CA 1
ATOM 616 C C . VAL A 1 93 ? 9.373 11.555 -7.981 1.00 92.69 93 VAL A C 1
ATOM 618 O O . VAL A 1 93 ? 8.802 11.820 -6.922 1.00 92.69 93 VAL A O 1
ATOM 621 N N . ALA A 1 94 ? 9.771 12.494 -8.839 1.00 89.25 94 ALA A N 1
ATOM 622 C CA . ALA A 1 94 ? 9.674 13.937 -8.608 1.00 89.25 94 ALA A CA 1
ATOM 623 C C . ALA A 1 94 ? 8.230 14.447 -8.496 1.00 89.25 94 ALA A C 1
ATOM 625 O O . ALA A 1 94 ? 7.985 15.470 -7.860 1.00 89.25 94 ALA A O 1
ATOM 626 N N . THR A 1 95 ? 7.268 13.760 -9.118 1.00 88.94 95 THR A N 1
ATOM 627 C CA . THR A 1 95 ? 5.840 14.090 -9.019 1.00 88.94 95 THR A CA 1
ATOM 628 C C . THR A 1 95 ? 4.989 12.823 -8.909 1.00 88.94 95 THR A C 1
ATOM 630 O O . THR A 1 95 ? 4.824 12.319 -7.798 1.00 88.94 95 THR A O 1
ATOM 633 N N . ASP A 1 96 ? 4.462 12.298 -10.021 1.00 90.81 96 ASP A N 1
ATOM 634 C CA . ASP A 1 96 ? 3.531 11.162 -10.028 1.00 90.81 96 ASP A CA 1
ATOM 635 C C . ASP A 1 96 ? 4.236 9.879 -10.479 1.00 90.81 96 ASP A C 1
ATOM 637 O O . ASP A 1 96 ? 4.858 9.846 -11.548 1.00 90.81 96 ASP A O 1
ATOM 641 N N . GLY A 1 97 ? 4.121 8.821 -9.674 1.00 95.12 97 GLY A N 1
ATOM 642 C CA . GLY A 1 97 ? 4.626 7.487 -9.983 1.00 95.12 97 GLY A CA 1
ATOM 643 C C . GLY A 1 97 ? 3.487 6.502 -10.212 1.00 95.12 97 GLY A C 1
ATOM 644 O O . GLY A 1 97 ? 2.659 6.302 -9.327 1.00 95.12 97 GLY A O 1
ATOM 645 N N . VAL A 1 98 ? 3.467 5.864 -11.381 1.00 97.56 98 VAL A N 1
ATOM 646 C CA . VAL A 1 98 ? 2.521 4.796 -11.726 1.00 97.56 98 VAL A CA 1
ATOM 647 C C . VAL A 1 98 ? 3.287 3.485 -11.873 1.00 97.56 98 VAL A C 1
ATOM 649 O O . VAL A 1 98 ? 4.149 3.357 -12.741 1.00 97.56 98 VAL A O 1
ATOM 652 N N . LEU A 1 99 ? 2.959 2.510 -11.030 1.00 98.06 99 LEU A N 1
ATOM 653 C CA . LEU A 1 99 ? 3.480 1.148 -11.071 1.00 98.06 99 LEU A CA 1
ATOM 654 C C . LEU A 1 99 ? 2.333 0.192 -11.416 1.00 98.06 99 LEU A C 1
ATOM 656 O O . LEU A 1 99 ? 1.337 0.121 -10.695 1.00 98.06 99 LEU A O 1
ATOM 660 N N . ARG A 1 100 ? 2.469 -0.550 -12.514 1.00 97.31 100 ARG A N 1
ATOM 661 C CA . ARG A 1 100 ? 1.579 -1.653 -12.890 1.00 97.31 100 ARG A CA 1
ATOM 662 C C . ARG A 1 100 ? 2.398 -2.930 -12.997 1.00 97.31 100 ARG A C 1
ATOM 664 O O . ARG A 1 100 ? 3.426 -2.923 -13.671 1.00 97.31 100 ARG A O 1
ATOM 671 N N . ALA A 1 101 ? 1.956 -3.989 -12.329 1.00 96.56 101 ALA A N 1
ATOM 672 C CA . ALA A 1 101 ? 2.643 -5.276 -12.315 1.00 96.56 101 ALA A CA 1
ATOM 673 C C . ALA A 1 101 ? 1.648 -6.450 -12.403 1.00 96.56 101 ALA A C 1
ATOM 675 O O . ALA A 1 101 ? 0.479 -6.293 -12.041 1.00 96.56 101 ALA A O 1
ATOM 676 N N . GLY A 1 102 ? 2.109 -7.639 -12.799 1.00 95.25 102 GLY A N 1
ATOM 677 C CA . GLY A 1 102 ? 1.393 -8.887 -12.524 1.00 95.25 102 GLY A CA 1
ATOM 678 C C . GLY A 1 102 ? 1.291 -9.088 -11.010 1.00 95.25 102 GLY A C 1
ATOM 679 O O . GLY A 1 102 ? 0.195 -9.064 -10.454 1.00 95.25 102 GLY A O 1
ATOM 680 N N . SER A 1 103 ? 2.444 -9.116 -10.339 1.00 95.69 103 SER A N 1
ATOM 681 C CA . SER A 1 103 ? 2.585 -9.005 -8.877 1.00 95.69 103 SER A CA 1
ATOM 682 C C . SER A 1 103 ? 3.742 -8.063 -8.534 1.00 95.69 103 SER A C 1
ATOM 684 O O . SER A 1 103 ? 4.649 -7.877 -9.348 1.00 95.69 103 SER A O 1
ATOM 686 N N . LEU A 1 104 ? 3.744 -7.477 -7.334 1.00 96.56 104 LEU A N 1
ATOM 687 C CA . LEU A 1 104 ? 4.821 -6.597 -6.859 1.00 96.56 104 LEU A CA 1
ATOM 688 C C . LEU A 1 104 ? 5.450 -7.146 -5.578 1.00 96.56 104 LEU A C 1
ATOM 690 O O . LEU A 1 104 ? 4.742 -7.420 -4.614 1.00 96.56 104 LEU A O 1
ATOM 694 N N . ALA A 1 105 ? 6.780 -7.216 -5.551 1.00 95.62 105 ALA A N 1
ATOM 695 C CA . ALA A 1 105 ? 7.572 -7.399 -4.344 1.00 95.62 105 ALA A CA 1
ATOM 696 C C . ALA A 1 105 ? 8.415 -6.140 -4.101 1.00 95.62 105 ALA A C 1
ATOM 698 O O . ALA A 1 105 ? 9.225 -5.754 -4.941 1.00 95.62 105 ALA A O 1
ATOM 699 N N . ASN A 1 106 ? 8.229 -5.485 -2.957 1.00 95.88 106 ASN A N 1
ATOM 700 C CA . ASN A 1 106 ? 9.015 -4.330 -2.538 1.00 95.88 106 ASN A CA 1
ATOM 701 C C . ASN A 1 106 ? 9.674 -4.597 -1.181 1.00 95.88 106 ASN A C 1
ATOM 703 O O . ASN A 1 106 ? 9.034 -4.451 -0.142 1.00 95.88 106 ASN A O 1
ATOM 707 N N . GLY A 1 107 ? 10.962 -4.939 -1.204 1.00 92.81 107 GLY A N 1
ATOM 708 C CA . GLY A 1 107 ? 11.843 -4.895 -0.032 1.00 92.81 107 GLY A CA 1
ATOM 709 C C . GLY A 1 107 ? 12.636 -3.586 0.078 1.00 92.81 107 GLY A C 1
ATOM 710 O O . GLY A 1 107 ? 13.239 -3.322 1.111 1.00 92.81 107 GLY A O 1
ATOM 711 N N . GLY A 1 108 ? 12.648 -2.776 -0.986 1.00 93.25 108 GLY A N 1
ATOM 712 C CA . GLY A 1 108 ? 13.358 -1.503 -1.072 1.00 93.25 108 GLY A CA 1
ATOM 713 C C . GLY A 1 108 ? 12.496 -0.287 -0.719 1.00 93.25 108 GLY A C 1
ATOM 714 O O . GLY A 1 108 ? 11.586 -0.337 0.111 1.00 93.25 108 GLY A O 1
ATOM 715 N N . THR A 1 109 ? 12.789 0.847 -1.357 1.00 94.19 109 THR A N 1
ATOM 716 C CA . THR A 1 109 ? 12.044 2.106 -1.188 1.00 94.19 109 THR A CA 1
ATOM 717 C C . THR A 1 109 ? 11.414 2.555 -2.500 1.00 94.19 109 THR A C 1
ATOM 719 O O . THR A 1 109 ? 12.109 2.713 -3.498 1.00 94.19 109 THR A O 1
ATOM 722 N N . VAL A 1 110 ? 10.122 2.877 -2.463 1.00 96.44 110 VAL A N 1
ATOM 723 C CA . VAL A 1 110 ? 9.377 3.568 -3.518 1.00 96.44 110 VAL A CA 1
ATOM 724 C C . VAL A 1 110 ? 8.849 4.887 -2.952 1.00 96.44 110 VAL A C 1
ATOM 726 O O . VAL A 1 110 ? 8.074 4.898 -1.999 1.00 96.44 110 VAL A O 1
ATOM 729 N N . ARG A 1 111 ? 9.265 6.017 -3.525 1.00 94.12 111 ARG A N 1
ATOM 730 C CA . ARG A 1 111 ? 8.897 7.371 -3.083 1.00 94.12 111 ARG A CA 1
ATOM 731 C C . ARG A 1 111 ? 8.368 8.206 -4.242 1.00 94.12 111 ARG A C 1
ATOM 733 O O . ARG A 1 111 ? 8.992 8.238 -5.296 1.00 94.12 111 ARG A O 1
ATOM 740 N N . SER A 1 112 ? 7.273 8.936 -4.034 1.00 92.56 112 SER A N 1
ATOM 741 C CA . SER A 1 112 ? 6.776 9.955 -4.973 1.00 92.56 112 SER A CA 1
ATOM 742 C C . SER A 1 112 ? 6.408 11.246 -4.236 1.00 92.56 112 SER A C 1
ATOM 744 O O . SER A 1 112 ? 5.765 11.191 -3.187 1.00 92.56 112 SER A O 1
ATOM 746 N N . ALA A 1 113 ? 6.750 12.414 -4.782 1.00 88.75 113 ALA A N 1
ATOM 747 C CA . ALA A 1 113 ? 6.407 13.687 -4.142 1.00 88.75 113 ALA A CA 1
ATOM 748 C C . ALA A 1 113 ? 4.895 14.005 -4.167 1.00 88.75 113 ALA A C 1
ATOM 750 O O . ALA A 1 113 ? 4.398 14.714 -3.288 1.00 88.75 113 ALA A O 1
ATOM 751 N N . ALA A 1 114 ? 4.146 13.497 -5.156 1.00 89.56 114 ALA A N 1
ATOM 752 C CA . ALA A 1 114 ? 2.730 13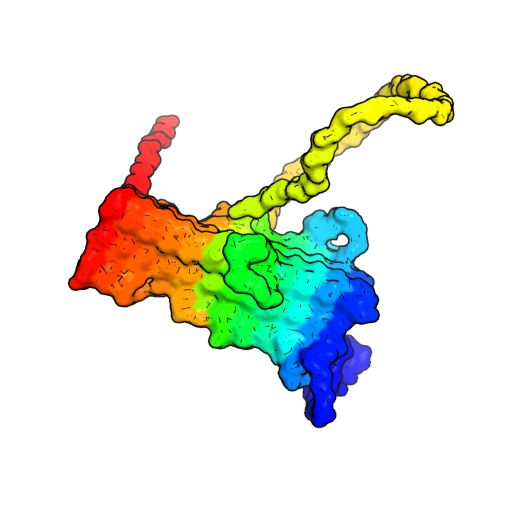.809 -5.344 1.00 89.56 114 ALA A CA 1
ATOM 753 C C . ALA A 1 114 ? 1.813 12.592 -5.158 1.00 89.56 114 ALA A C 1
ATOM 755 O O . ALA A 1 114 ? 1.144 12.500 -4.126 1.00 89.56 114 ALA A O 1
ATOM 756 N N . VAL A 1 115 ? 1.749 11.687 -6.135 1.00 92.94 115 VAL A N 1
ATOM 757 C CA . VAL A 1 115 ? 0.855 10.521 -6.099 1.00 92.94 115 VAL A CA 1
ATOM 758 C C . VAL A 1 115 ? 1.621 9.263 -6.483 1.00 92.94 115 VAL A C 1
ATOM 760 O O . VAL A 1 115 ? 2.153 9.174 -7.589 1.00 92.94 115 VAL A O 1
ATOM 763 N N . LEU A 1 116 ? 1.630 8.273 -5.588 1.00 96.56 116 LEU A N 1
ATOM 764 C CA . LEU A 1 116 ? 2.077 6.922 -5.911 1.00 96.56 116 LEU A CA 1
ATOM 765 C C . LEU A 1 116 ? 0.843 6.058 -6.162 1.00 96.56 116 LEU A C 1
ATOM 767 O O . LEU A 1 116 ? 0.060 5.809 -5.245 1.00 96.56 116 LEU A O 1
ATOM 771 N N . GLN A 1 117 ? 0.675 5.627 -7.409 1.00 98.06 117 GLN A N 1
ATOM 772 C CA . GLN A 1 117 ? -0.352 4.680 -7.821 1.00 98.06 117 GLN A CA 1
ATOM 773 C C . GLN A 1 117 ? 0.293 3.328 -8.106 1.00 98.06 117 GLN A C 1
ATOM 775 O O . GLN A 1 117 ? 1.182 3.227 -8.950 1.00 98.06 117 GLN A O 1
ATOM 780 N N . VAL A 1 118 ? -0.179 2.289 -7.427 1.00 98.06 118 VAL A N 1
ATOM 781 C CA . VAL A 1 118 ? 0.264 0.909 -7.605 1.00 98.06 118 VAL A CA 1
ATOM 782 C C . VAL A 1 118 ? -0.950 0.046 -7.922 1.00 98.06 118 VAL A C 1
ATOM 784 O O . VAL A 1 118 ? -1.933 0.055 -7.180 1.00 98.06 118 VAL A O 1
ATOM 787 N N . ALA A 1 119 ? -0.886 -0.693 -9.026 1.00 97.25 119 ALA A N 1
ATOM 788 C CA . ALA A 1 119 ? -1.899 -1.665 -9.415 1.00 97.25 119 ALA A CA 1
ATOM 789 C C . ALA A 1 119 ? -1.241 -3.013 -9.736 1.00 97.25 119 ALA A C 1
ATOM 791 O O . ALA A 1 119 ? -0.435 -3.104 -10.664 1.00 97.25 119 ALA A O 1
ATOM 792 N N . THR A 1 120 ? -1.598 -4.049 -8.985 1.00 96.50 120 THR A N 1
ATOM 793 C CA . THR A 1 120 ? -1.196 -5.435 -9.239 1.00 96.50 120 THR A CA 1
ATOM 794 C C . THR A 1 120 ? -2.399 -6.275 -9.658 1.00 96.50 120 THR A C 1
ATOM 796 O O . THR A 1 120 ? -3.545 -5.969 -9.316 1.00 96.50 120 THR A O 1
ATOM 799 N N . GLN A 1 121 ? -2.147 -7.336 -10.419 1.00 94.62 121 GLN A N 1
ATOM 800 C CA . GLN A 1 121 ? -3.164 -8.333 -10.750 1.00 94.62 121 GLN A CA 1
ATOM 801 C C . GLN A 1 121 ? -3.294 -9.303 -9.566 1.00 94.62 121 GLN A C 1
ATOM 803 O O . GLN A 1 121 ? -4.333 -9.335 -8.910 1.00 94.62 121 GLN A O 1
ATOM 808 N N . GLY A 1 122 ? -2.197 -9.989 -9.233 1.00 94.06 122 GLY A N 1
ATOM 809 C CA . GLY A 1 122 ? -2.005 -10.744 -7.996 1.00 94.06 122 GLY A CA 1
ATOM 810 C C . GLY A 1 122 ? -1.442 -9.888 -6.857 1.00 94.06 122 GLY A C 1
ATOM 811 O O . GLY A 1 122 ? -1.730 -8.693 -6.746 1.00 94.06 122 GLY A O 1
ATOM 812 N N . ASP A 1 123 ? -0.657 -10.510 -5.981 1.00 94.12 123 ASP A N 1
ATOM 813 C CA . ASP A 1 123 ? -0.256 -9.935 -4.693 1.00 94.12 123 ASP A CA 1
ATOM 814 C C . ASP A 1 123 ? 0.633 -8.685 -4.786 1.00 94.12 123 ASP A C 1
ATOM 816 O O . ASP A 1 123 ? 1.428 -8.491 -5.715 1.00 94.12 123 ASP A O 1
ATOM 820 N N . LEU A 1 124 ? 0.516 -7.853 -3.750 1.00 96.06 124 LEU A N 1
ATOM 821 C CA . LEU A 1 124 ? 1.333 -6.668 -3.517 1.00 96.06 124 LEU A CA 1
ATOM 822 C C . LEU A 1 124 ? 2.049 -6.816 -2.168 1.00 96.06 124 LEU A C 1
ATOM 824 O O . LEU A 1 124 ? 1.522 -6.454 -1.115 1.00 96.06 124 LEU A O 1
ATOM 828 N N . ALA A 1 125 ? 3.267 -7.349 -2.203 1.00 94.94 125 ALA A N 1
ATOM 829 C CA . ALA A 1 125 ? 4.132 -7.494 -1.041 1.00 94.94 125 ALA A CA 1
ATOM 830 C C . ALA A 1 125 ? 4.985 -6.233 -0.827 1.00 94.94 125 ALA A C 1
ATOM 832 O O . ALA A 1 125 ? 5.727 -5.802 -1.710 1.00 94.94 125 ALA A O 1
ATOM 833 N N . ASN A 1 126 ? 4.917 -5.666 0.375 1.00 94.75 126 ASN A N 1
ATOM 834 C CA . ASN A 1 126 ? 5.735 -4.553 0.851 1.00 94.75 126 ASN A CA 1
ATOM 835 C C . ASN A 1 126 ? 6.588 -4.994 2.058 1.00 94.75 126 ASN A C 1
ATOM 837 O O . ASN A 1 126 ? 6.533 -4.407 3.137 1.00 94.75 126 ASN A O 1
ATOM 841 N N . HIS A 1 127 ? 7.351 -6.073 1.885 1.00 86.06 127 HIS A N 1
ATOM 842 C CA . HIS A 1 127 ? 8.189 -6.695 2.912 1.00 86.06 127 HIS A CA 1
ATOM 843 C C . HIS A 1 127 ? 9.561 -7.095 2.339 1.00 86.06 127 HIS A C 1
ATOM 845 O O . HIS A 1 127 ? 9.720 -7.217 1.124 1.00 86.06 127 HIS A O 1
ATOM 851 N N . ILE A 1 128 ? 10.557 -7.358 3.196 1.00 70.69 128 ILE A N 1
ATOM 852 C CA . ILE A 1 128 ? 11.801 -8.006 2.745 1.00 70.69 128 ILE A CA 1
ATOM 853 C C . ILE A 1 128 ? 11.483 -9.445 2.328 1.00 70.69 128 ILE A C 1
ATOM 855 O O . ILE A 1 128 ? 11.013 -10.247 3.138 1.00 70.69 128 ILE A O 1
ATOM 859 N N . ALA A 1 129 ? 11.797 -9.795 1.082 1.00 56.50 129 ALA A N 1
ATOM 860 C CA . ALA A 1 129 ? 11.765 -11.177 0.631 1.00 56.50 129 ALA A CA 1
ATOM 861 C C . ALA A 1 129 ? 12.843 -11.999 1.369 1.00 56.50 129 ALA A C 1
ATOM 863 O O . ALA A 1 129 ? 14.039 -11.790 1.172 1.00 56.50 129 ALA A O 1
ATOM 864 N N . GLY A 1 130 ? 12.418 -12.942 2.216 1.00 53.03 130 GLY A N 1
ATOM 865 C CA . GLY A 1 130 ? 13.286 -13.976 2.799 1.00 53.03 130 GLY A CA 1
ATOM 866 C C . GLY A 1 130 ? 13.595 -13.881 4.299 1.00 53.03 130 GLY A C 1
ATOM 867 O O . GLY A 1 130 ? 14.100 -14.855 4.851 1.00 53.03 130 GLY A O 1
ATOM 868 N N . THR A 1 131 ? 13.266 -12.790 5.003 1.00 44.06 131 THR A N 1
ATOM 869 C CA . THR A 1 131 ? 13.523 -12.673 6.457 1.00 44.06 131 THR A CA 1
ATOM 870 C C . THR A 1 131 ? 12.242 -12.742 7.287 1.00 44.06 131 THR A C 1
ATOM 872 O O . THR A 1 131 ? 11.721 -11.724 7.737 1.00 44.06 131 THR A O 1
ATOM 875 N N . GLY A 1 132 ? 11.755 -13.959 7.551 1.00 44.31 132 GLY A N 1
ATOM 876 C CA . GLY A 1 132 ? 10.608 -14.232 8.436 1.00 44.31 132 GLY A CA 1
ATOM 877 C C . GLY A 1 132 ? 10.876 -14.025 9.938 1.00 44.31 132 GLY A C 1
ATOM 878 O O . GLY A 1 132 ? 10.377 -14.795 10.751 1.00 44.31 132 GLY A O 1
ATOM 879 N N . GLY A 1 133 ? 11.697 -13.038 10.306 1.00 43.31 133 GLY A N 1
ATOM 880 C CA . GLY A 1 133 ? 12.056 -12.707 11.687 1.00 43.31 133 GLY A CA 1
ATOM 881 C C . GLY A 1 133 ? 11.509 -11.342 12.113 1.00 43.31 133 GLY A C 1
ATOM 882 O O . GLY A 1 133 ? 11.455 -10.409 11.312 1.00 43.31 133 GLY A O 1
ATOM 883 N N . ALA A 1 134 ? 11.140 -11.209 13.388 1.00 43.72 134 ALA A N 1
ATOM 884 C CA . ALA A 1 134 ? 10.519 -10.015 13.977 1.00 43.72 134 ALA A CA 1
ATOM 885 C C . ALA A 1 134 ? 11.503 -8.840 14.212 1.00 43.72 134 ALA A C 1
ATOM 887 O O . ALA A 1 134 ? 11.577 -8.283 15.304 1.00 43.72 134 ALA A O 1
ATOM 888 N N . GLY A 1 135 ? 12.300 -8.488 13.197 1.00 49.09 135 GLY A N 1
ATOM 889 C CA . GLY A 1 135 ? 13.320 -7.434 13.287 1.00 49.09 135 GLY A CA 1
ATOM 890 C C . GLY A 1 135 ? 13.890 -6.921 11.958 1.00 49.09 135 GLY A C 1
ATOM 891 O O . GLY A 1 135 ? 14.785 -6.083 11.982 1.00 49.09 135 GLY A O 1
ATOM 892 N N . GLY A 1 136 ? 13.403 -7.398 10.806 1.00 56.31 136 GLY A N 1
ATOM 893 C CA . GLY A 1 136 ? 13.743 -6.818 9.503 1.00 56.31 136 GLY A CA 1
ATOM 894 C C . GLY A 1 136 ? 12.736 -5.740 9.102 1.00 56.31 136 GLY A C 1
ATOM 895 O O . GLY A 1 136 ? 11.551 -6.042 8.982 1.00 56.31 136 GLY A O 1
ATOM 896 N N . THR A 1 137 ? 13.186 -4.504 8.874 1.00 66.81 137 THR A N 1
ATOM 897 C CA . THR A 1 137 ? 12.340 -3.427 8.330 1.00 66.81 137 THR A CA 1
ATOM 898 C C . THR A 1 137 ? 11.881 -3.800 6.921 1.00 66.81 137 THR A C 1
ATOM 900 O O . THR A 1 137 ? 12.712 -3.946 6.030 1.00 66.81 137 THR A O 1
ATOM 903 N N . GLY A 1 138 ? 10.574 -3.949 6.707 1.00 79.62 138 GLY A N 1
ATOM 904 C CA . GLY A 1 138 ? 9.998 -4.224 5.393 1.00 79.62 138 GLY A CA 1
ATOM 905 C C . GLY A 1 138 ? 10.127 -3.051 4.416 1.00 79.62 138 GLY A C 1
ATOM 906 O O . GLY A 1 138 ? 10.657 -1.986 4.745 1.00 79.62 138 GLY A O 1
ATOM 907 N N . GLY A 1 139 ? 9.606 -3.240 3.203 1.00 92.06 139 GLY A N 1
ATOM 908 C CA . GLY A 1 139 ? 9.658 -2.218 2.164 1.00 92.06 139 GLY A CA 1
ATOM 909 C C . GLY A 1 139 ? 8.973 -0.914 2.569 1.00 92.06 139 GLY A C 1
ATOM 910 O O . GLY A 1 139 ? 8.050 -0.876 3.386 1.00 92.06 139 GLY A O 1
ATOM 911 N N . THR A 1 140 ? 9.414 0.185 1.967 1.00 94.62 140 THR A N 1
ATOM 912 C CA . THR A 1 140 ? 8.756 1.490 2.091 1.00 94.62 140 THR A CA 1
ATOM 913 C C . THR A 1 140 ? 8.076 1.851 0.776 1.00 94.62 140 THR A C 1
ATOM 915 O O . THR A 1 140 ? 8.741 1.903 -0.256 1.00 94.62 140 THR A O 1
ATOM 918 N N . MET A 1 141 ? 6.783 2.170 0.815 1.00 95.94 141 MET A N 1
ATOM 919 C CA . MET A 1 141 ? 6.080 2.919 -0.230 1.00 95.94 141 MET A CA 1
ATOM 920 C C . MET A 1 141 ? 5.559 4.220 0.375 1.00 95.94 141 MET A C 1
ATOM 922 O O . MET A 1 141 ? 4.896 4.202 1.409 1.00 95.94 141 MET A O 1
ATOM 926 N N . GLU A 1 142 ? 5.864 5.359 -0.238 1.00 93.62 142 GLU A N 1
ATOM 927 C CA . GLU A 1 142 ? 5.619 6.672 0.361 1.00 93.62 142 GLU A CA 1
ATOM 928 C C . GLU A 1 142 ? 5.210 7.718 -0.683 1.00 93.62 142 GLU A C 1
ATOM 930 O O . GLU A 1 142 ? 5.916 7.932 -1.671 1.00 93.62 142 GLU A O 1
ATOM 935 N N . ALA A 1 143 ? 4.098 8.420 -0.438 1.00 93.19 143 ALA A N 1
ATOM 936 C CA . ALA A 1 143 ? 3.688 9.576 -1.235 1.00 93.19 143 ALA A CA 1
ATOM 937 C C . ALA A 1 143 ? 2.694 10.493 -0.513 1.00 93.19 143 ALA A C 1
ATOM 939 O O . ALA A 1 143 ? 2.024 10.088 0.435 1.00 93.19 143 ALA A O 1
ATOM 940 N N . ARG A 1 144 ? 2.544 11.734 -0.995 1.00 91.44 144 ARG A N 1
ATOM 941 C CA . ARG A 1 144 ? 1.545 12.688 -0.473 1.00 91.44 144 ARG A CA 1
ATOM 942 C C . ARG A 1 144 ? 0.113 12.160 -0.607 1.00 91.44 144 ARG A C 1
ATOM 944 O O . ARG A 1 144 ? -0.685 12.373 0.304 1.00 91.44 144 ARG A O 1
ATOM 951 N N . ARG A 1 145 ? -0.199 11.431 -1.679 1.00 93.25 145 ARG A N 1
ATOM 952 C CA . ARG A 1 145 ? -1.366 10.541 -1.786 1.00 93.25 145 ARG A CA 1
ATOM 953 C C . ARG A 1 145 ? -0.902 9.148 -2.212 1.00 93.25 145 ARG A C 1
ATOM 955 O O . ARG A 1 145 ? -0.072 9.036 -3.114 1.00 93.25 145 ARG A O 1
ATOM 962 N N . LEU A 1 146 ? -1.461 8.114 -1.588 1.00 94.81 146 LEU A N 1
ATOM 963 C CA . LEU A 1 146 ? -1.081 6.720 -1.809 1.00 94.81 146 LEU A CA 1
ATOM 964 C C . LEU A 1 146 ? -2.292 5.894 -2.289 1.00 94.81 146 LEU A C 1
ATOM 966 O O . LEU A 1 146 ? -3.270 5.748 -1.563 1.00 94.81 146 LEU A O 1
ATOM 970 N N . ASP A 1 147 ? -2.227 5.372 -3.516 1.00 96.50 147 ASP A N 1
ATOM 971 C CA . ASP A 1 147 ? -3.275 4.561 -4.151 1.00 96.50 147 ASP A CA 1
ATOM 972 C C . ASP A 1 147 ? -2.738 3.146 -4.450 1.00 96.50 147 ASP A C 1
ATOM 974 O O . ASP A 1 147 ? -2.080 2.942 -5.469 1.00 96.50 147 ASP A O 1
ATOM 978 N N . LEU A 1 148 ? -3.038 2.155 -3.610 1.00 96.69 148 LEU A N 1
ATOM 979 C CA . LEU A 1 148 ? -2.700 0.741 -3.815 1.00 96.69 148 LEU A CA 1
ATOM 980 C C . LEU A 1 148 ? -3.944 -0.073 -4.187 1.00 96.69 148 LEU A C 1
ATOM 982 O O . LEU A 1 148 ? -4.977 0.006 -3.520 1.00 96.69 148 LEU A O 1
ATOM 986 N N . ARG A 1 149 ? -3.836 -0.899 -5.231 1.00 95.88 149 ARG A N 1
ATOM 987 C CA . ARG A 1 149 ? -4.875 -1.852 -5.642 1.00 95.88 149 ARG A CA 1
ATOM 988 C C . ARG A 1 149 ? -4.247 -3.192 -6.021 1.00 95.88 149 ARG A C 1
ATOM 990 O O . ARG A 1 149 ? -3.430 -3.223 -6.934 1.00 95.88 149 ARG A O 1
ATOM 997 N N . SER A 1 150 ? -4.671 -4.276 -5.380 1.00 94.38 150 SER A N 1
ATOM 998 C CA . SER A 1 150 ? -4.526 -5.639 -5.901 1.00 94.38 150 SER A CA 1
ATOM 999 C C . SER A 1 150 ? -5.884 -6.101 -6.429 1.00 94.38 150 SER A C 1
ATOM 1001 O O . SER A 1 150 ? -6.908 -5.881 -5.778 1.00 94.38 150 SER A O 1
ATOM 1003 N N . ALA A 1 151 ? -5.917 -6.673 -7.635 1.00 91.88 151 ALA A N 1
ATOM 1004 C CA . ALA A 1 151 ? -7.166 -7.052 -8.292 1.00 91.88 151 ALA A CA 1
ATOM 1005 C C . ALA A 1 151 ? -7.727 -8.392 -7.786 1.00 91.88 151 ALA A C 1
ATOM 1007 O O . ALA A 1 151 ? -8.940 -8.519 -7.624 1.00 91.88 151 ALA A O 1
ATOM 1008 N N . THR A 1 152 ? -6.861 -9.380 -7.536 1.00 90.56 152 THR A N 1
ATOM 1009 C CA . THR A 1 152 ? -7.247 -10.723 -7.063 1.00 90.56 152 THR A CA 1
ATOM 1010 C C . THR A 1 152 ? -6.383 -11.258 -5.916 1.00 90.56 152 THR A C 1
ATOM 1012 O O . THR A 1 152 ? -6.599 -12.393 -5.502 1.00 90.56 152 THR A O 1
ATOM 1015 N N . GLY A 1 153 ? -5.400 -10.492 -5.433 1.00 90.44 153 GLY A N 1
ATOM 1016 C CA . GLY A 1 153 ? -4.472 -10.895 -4.372 1.00 90.44 153 GLY A CA 1
ATOM 1017 C C . GLY A 1 153 ? -4.603 -10.083 -3.079 1.00 90.44 153 GLY A C 1
ATOM 1018 O O . GLY A 1 153 ? -5.505 -9.255 -2.907 1.00 90.44 153 GLY A O 1
ATOM 1019 N N . ASP A 1 154 ? -3.665 -10.334 -2.170 1.00 93.12 154 ASP A N 1
ATOM 1020 C CA . ASP A 1 154 ? -3.524 -9.657 -0.879 1.00 93.12 154 ASP A CA 1
ATOM 1021 C C . ASP A 1 154 ? -2.625 -8.401 -1.008 1.00 93.12 154 ASP A C 1
ATOM 1023 O O . ASP A 1 154 ? -1.783 -8.293 -1.909 1.00 93.12 154 ASP A O 1
ATOM 1027 N N . ILE A 1 155 ? -2.752 -7.453 -0.071 1.00 95.25 155 ILE A N 1
ATOM 1028 C CA . ILE A 1 155 ? -1.699 -6.453 0.205 1.00 95.25 155 ILE A CA 1
ATOM 1029 C C . ILE A 1 155 ? -0.974 -6.885 1.480 1.00 95.25 155 ILE A C 1
ATOM 1031 O O . ILE A 1 155 ? -1.570 -6.892 2.559 1.00 95.25 155 ILE A O 1
ATOM 1035 N N . ASP A 1 156 ? 0.319 -7.200 1.384 1.00 94.38 156 ASP A N 1
ATOM 1036 C CA . ASP A 1 156 ? 1.124 -7.673 2.514 1.00 94.38 156 ASP A CA 1
ATOM 1037 C C . ASP A 1 156 ? 2.216 -6.685 2.933 1.00 94.38 156 ASP A C 1
ATOM 1039 O O . ASP A 1 156 ? 3.330 -6.684 2.418 1.00 94.38 156 ASP A O 1
ATOM 1043 N N . ASN A 1 157 ? 1.887 -5.863 3.924 1.00 94.31 157 ASN A N 1
ATOM 1044 C CA . ASN A 1 157 ? 2.730 -4.859 4.564 1.00 94.31 157 ASN A CA 1
ATOM 1045 C C . ASN A 1 157 ? 3.357 -5.343 5.890 1.00 94.31 157 ASN A C 1
ATOM 1047 O O . ASN A 1 157 ? 3.628 -4.538 6.784 1.00 94.31 157 ASN A O 1
ATOM 1051 N N . ARG A 1 158 ? 3.573 -6.653 6.075 1.00 91.88 158 ARG A N 1
ATOM 1052 C CA . ARG A 1 158 ? 4.200 -7.173 7.304 1.00 91.88 158 ARG A CA 1
ATOM 1053 C C . ARG A 1 158 ? 5.602 -6.604 7.509 1.00 91.88 158 ARG A C 1
ATOM 1055 O O . ARG A 1 158 ? 6.450 -6.708 6.627 1.00 91.88 158 ARG A O 1
ATOM 1062 N N . ALA A 1 159 ? 5.821 -5.993 8.675 1.00 89.06 159 ALA A N 1
ATOM 1063 C CA . ALA A 1 159 ? 6.981 -5.151 9.006 1.00 89.06 159 ALA A CA 1
ATOM 1064 C C . ALA A 1 159 ? 7.264 -3.971 8.041 1.00 89.06 159 ALA A C 1
ATOM 1066 O O . ALA A 1 159 ? 8.269 -3.278 8.202 1.00 89.06 159 ALA A O 1
ATOM 1067 N N . GLY A 1 160 ? 6.406 -3.726 7.047 1.00 92.38 160 GLY A N 1
ATOM 1068 C CA . GLY A 1 160 ? 6.575 -2.707 6.014 1.00 92.38 160 GLY A CA 1
ATOM 1069 C C . GLY A 1 160 ? 6.018 -1.337 6.392 1.00 92.38 160 GLY A C 1
ATOM 1070 O O . GLY A 1 160 ? 5.431 -1.133 7.455 1.00 92.38 160 GLY A O 1
ATOM 1071 N N . THR A 1 161 ? 6.210 -0.369 5.500 1.00 94.12 161 THR A N 1
ATOM 1072 C CA . THR A 1 161 ? 5.745 1.018 5.640 1.00 94.12 161 THR A CA 1
ATOM 1073 C C . THR A 1 161 ? 4.985 1.466 4.389 1.00 94.12 161 THR A C 1
ATOM 1075 O O . THR A 1 161 ? 5.581 1.618 3.324 1.00 94.12 161 THR A O 1
ATOM 1078 N N . LEU A 1 162 ? 3.683 1.743 4.527 1.00 95.19 162 LEU A N 1
ATOM 1079 C CA . LEU A 1 162 ? 2.821 2.379 3.521 1.00 95.19 162 LEU A CA 1
ATOM 1080 C C . LEU A 1 162 ? 2.462 3.798 3.987 1.00 95.19 162 LEU A C 1
ATOM 1082 O O . LEU A 1 162 ? 1.491 4.007 4.717 1.00 95.19 162 LEU A O 1
ATOM 1086 N N . ARG A 1 163 ? 3.273 4.787 3.603 1.00 92.56 163 ARG A N 1
ATOM 1087 C CA . ARG A 1 163 ? 3.222 6.142 4.166 1.00 92.56 163 ARG A CA 1
ATOM 1088 C C . ARG A 1 163 ? 2.471 7.129 3.267 1.00 92.56 163 ARG A C 1
ATOM 1090 O O . ARG A 1 163 ? 2.995 7.564 2.241 1.00 92.56 163 ARG A O 1
ATOM 1097 N N . GLN A 1 164 ? 1.273 7.543 3.682 1.00 93.12 164 GLN A N 1
ATOM 1098 C CA . GLN A 1 164 ? 0.592 8.707 3.108 1.00 93.12 164 GLN A CA 1
ATOM 1099 C C . GLN A 1 164 ? 1.039 9.970 3.852 1.00 93.12 164 GLN A C 1
ATOM 1101 O O . GLN A 1 164 ? 0.728 10.147 5.025 1.00 93.12 164 GLN A O 1
ATOM 1106 N N . THR A 1 165 ? 1.767 10.860 3.176 1.00 89.88 165 THR A N 1
ATOM 1107 C CA . THR A 1 165 ? 2.424 12.010 3.828 1.00 89.88 165 THR A CA 1
ATOM 1108 C C . THR A 1 165 ? 1.530 13.243 3.992 1.00 89.88 165 THR A C 1
ATOM 1110 O O . THR A 1 165 ? 1.954 14.220 4.606 1.00 89.88 165 THR A O 1
ATOM 1113 N N . SER A 1 166 ? 0.298 13.217 3.471 1.00 88.62 166 SER A N 1
ATOM 1114 C CA . SER A 1 166 ? -0.696 14.274 3.687 1.00 88.62 166 SER A CA 1
ATOM 1115 C C . SER A 1 166 ? -1.650 13.974 4.844 1.00 88.62 166 SER A C 1
ATOM 1117 O O . SER A 1 166 ? -1.865 12.828 5.236 1.00 88.62 166 SER A O 1
ATOM 1119 N N . THR A 1 167 ? -2.310 15.028 5.320 1.00 86.44 167 THR A N 1
ATOM 1120 C CA . THR A 1 167 ? -3.458 14.970 6.236 1.00 86.44 167 THR A CA 1
ATOM 1121 C C . THR A 1 167 ? -4.773 14.578 5.548 1.00 86.44 167 THR A C 1
ATOM 1123 O O . THR A 1 167 ? -5.840 14.715 6.141 1.00 86.44 167 THR A O 1
ATOM 1126 N N . ALA A 1 168 ? -4.733 14.085 4.305 1.00 88.69 168 ALA A N 1
ATOM 1127 C CA . ALA A 1 168 ? -5.909 13.495 3.680 1.00 88.69 168 ALA A CA 1
ATOM 1128 C C . ALA A 1 168 ? -6.316 12.202 4.399 1.00 88.69 168 ALA A C 1
ATOM 1130 O O . ALA A 1 168 ? -5.488 11.506 4.999 1.00 88.69 168 ALA A O 1
ATOM 1131 N N . GLY A 1 169 ? -7.601 11.865 4.293 1.00 87.88 169 GLY A N 1
ATOM 1132 C CA . GLY A 1 169 ? -8.100 10.568 4.732 1.00 87.88 169 GLY A CA 1
ATOM 1133 C C . GLY A 1 169 ? -7.506 9.403 3.936 1.00 87.88 169 GLY A C 1
ATOM 1134 O O . GLY A 1 169 ? -6.849 9.588 2.904 1.00 87.88 169 GLY A O 1
ATOM 1135 N N . LEU A 1 170 ? -7.760 8.188 4.409 1.00 92.00 170 LEU A N 1
ATOM 1136 C CA . LEU A 1 170 ? -7.346 6.957 3.742 1.00 92.00 170 LEU A CA 1
ATOM 1137 C C . LEU A 1 170 ? -8.546 6.015 3.629 1.00 92.00 170 LEU A C 1
ATOM 1139 O O . LEU A 1 170 ? -9.088 5.570 4.639 1.00 92.00 170 LEU A O 1
ATOM 1143 N N . ALA A 1 171 ? -8.970 5.712 2.406 1.00 91.81 171 ALA A N 1
ATOM 1144 C CA . ALA A 1 171 ? -9.931 4.645 2.173 1.00 91.81 171 ALA A CA 1
ATOM 1145 C C . ALA A 1 171 ? -9.208 3.295 2.267 1.00 91.81 171 ALA A C 1
ATOM 1147 O O . ALA A 1 171 ? -8.175 3.090 1.631 1.00 91.81 171 ALA A O 1
ATOM 1148 N N . VAL A 1 172 ? -9.751 2.367 3.046 1.00 90.81 172 VAL A N 1
ATOM 1149 C CA . VAL A 1 172 ? -9.272 0.984 3.116 1.00 90.81 172 VAL A CA 1
ATOM 1150 C C . VAL A 1 172 ? -10.453 0.086 2.778 1.00 90.81 172 VAL A C 1
ATOM 1152 O O . VAL A 1 172 ? -11.187 -0.371 3.652 1.00 90.81 172 VAL A O 1
ATOM 1155 N N . THR A 1 173 ? -10.651 -0.140 1.481 1.00 88.38 173 THR A N 1
ATOM 1156 C CA . THR A 1 173 ? -11.651 -1.069 0.930 1.00 88.38 173 THR A CA 1
ATOM 1157 C C . THR A 1 173 ? -10.968 -2.404 0.658 1.00 88.38 173 THR A C 1
ATOM 1159 O O . THR A 1 173 ? -10.955 -2.930 -0.453 1.00 88.38 173 THR A O 1
ATOM 1162 N N . ALA A 1 174 ? -10.319 -2.923 1.694 1.00 76.81 174 ALA A N 1
ATOM 1163 C CA . ALA A 1 174 ? -9.712 -4.233 1.674 1.00 76.81 174 ALA A CA 1
ATOM 1164 C C . ALA A 1 174 ? -10.719 -5.232 2.232 1.00 76.81 174 ALA A C 1
ATOM 1166 O O . ALA A 1 174 ? -11.071 -5.162 3.410 1.00 76.81 174 ALA A O 1
ATOM 1167 N N . THR A 1 175 ? -11.100 -6.233 1.442 1.00 67.25 175 THR A N 1
ATOM 1168 C CA . THR A 1 175 ? -11.292 -7.524 2.090 1.00 67.25 175 THR A CA 1
ATOM 1169 C C . THR A 1 175 ? -9.925 -8.019 2.578 1.00 67.25 175 THR A C 1
ATOM 1171 O O . THR A 1 175 ? -9.878 -8.439 3.721 1.00 67.25 175 THR A O 1
ATOM 1174 N N . GLY A 1 176 ? -8.813 -7.871 1.837 1.00 90.00 176 GLY A N 1
ATOM 1175 C CA . GLY A 1 176 ? -7.485 -8.412 2.212 1.00 90.00 176 GLY A CA 1
ATOM 1176 C C . GLY A 1 176 ? -6.377 -7.407 2.444 1.00 90.00 176 GLY A C 1
ATOM 1177 O O . GLY A 1 176 ? -6.025 -6.636 1.559 1.00 90.00 176 GLY A O 1
ATOM 1178 N N . LEU A 1 177 ? -5.840 -7.392 3.660 1.00 94.50 177 LEU A N 1
ATOM 1179 C CA . LEU A 1 177 ? -4.725 -6.529 4.035 1.00 94.50 177 LEU A CA 1
ATOM 1180 C C . LEU A 1 177 ? -3.997 -7.132 5.232 1.00 94.50 177 LEU A C 1
ATOM 1182 O O . LEU A 1 177 ? -4.616 -7.470 6.236 1.00 94.50 177 LEU A O 1
ATOM 1186 N N . SER A 1 178 ? -2.679 -7.220 5.148 1.00 94.38 178 SER A N 1
ATOM 1187 C CA . SER A 1 178 ? -1.814 -7.841 6.144 1.00 94.38 178 SER A CA 1
ATOM 1188 C C . SER A 1 178 ? -0.788 -6.816 6.624 1.00 94.38 178 SER A C 1
ATOM 1190 O O . SER A 1 178 ? 0.188 -6.543 5.939 1.00 94.38 178 SER A O 1
ATOM 1192 N N . ASN A 1 179 ? -1.017 -6.205 7.786 1.00 94.31 179 ASN A N 1
ATOM 1193 C CA . ASN A 1 179 ? -0.184 -5.137 8.356 1.00 94.31 179 ASN A CA 1
ATOM 1194 C C . ASN A 1 179 ? 0.585 -5.581 9.616 1.00 94.31 179 ASN A C 1
ATOM 1196 O O . ASN A 1 179 ? 0.888 -4.783 10.499 1.00 94.31 179 ASN A O 1
ATOM 1200 N N . THR A 1 180 ? 0.831 -6.881 9.740 1.00 92.38 180 THR A N 1
ATOM 1201 C CA . THR A 1 180 ? 1.248 -7.498 11.006 1.00 92.38 180 THR A CA 1
ATOM 1202 C C . THR A 1 180 ? 2.746 -7.303 11.290 1.00 92.38 180 THR A C 1
ATOM 1204 O O . THR A 1 180 ? 3.470 -6.700 10.488 1.00 92.38 180 THR A O 1
ATOM 1207 N N . ASN A 1 181 ? 3.247 -7.796 12.429 1.00 90.00 181 ASN A N 1
ATOM 1208 C CA . ASN A 1 181 ? 4.689 -7.815 12.741 1.00 90.00 181 ASN A CA 1
ATOM 1209 C C . ASN A 1 181 ? 5.340 -6.408 12.702 1.00 90.00 181 ASN A C 1
ATOM 1211 O O . ASN A 1 181 ? 6.361 -6.199 12.050 1.00 90.00 181 ASN A O 1
ATOM 1215 N N . GLY A 1 182 ? 4.718 -5.414 13.347 1.00 88.50 182 GLY A N 1
ATOM 1216 C CA . GLY A 1 182 ? 5.214 -4.030 13.420 1.00 88.50 182 GLY A CA 1
ATOM 1217 C C . GLY A 1 182 ? 4.898 -3.140 12.209 1.00 88.50 182 GLY A C 1
ATOM 1218 O O . GLY A 1 182 ? 5.267 -1.955 12.226 1.00 88.50 182 GLY A O 1
ATOM 1219 N N . GLY A 1 183 ? 4.213 -3.684 11.193 1.00 92.31 183 GLY A N 1
ATOM 1220 C CA . GLY A 1 183 ? 3.832 -2.993 9.957 1.00 92.31 183 GLY A CA 1
ATOM 1221 C C . GLY A 1 183 ? 3.099 -1.670 10.194 1.00 92.31 183 GLY A C 1
ATOM 1222 O O . GLY A 1 183 ? 2.378 -1.497 11.181 1.00 92.31 183 GLY A O 1
ATOM 1223 N N . PHE A 1 184 ? 3.322 -0.704 9.304 1.00 92.50 184 PHE A N 1
ATOM 1224 C CA . PHE A 1 184 ? 2.801 0.653 9.427 1.00 92.50 184 PHE A CA 1
ATOM 1225 C C . PHE A 1 184 ? 2.057 1.142 8.176 1.00 92.50 184 PHE A C 1
ATOM 1227 O O . PHE A 1 184 ? 2.594 1.078 7.068 1.00 92.50 184 PHE A O 1
ATOM 1234 N N . ILE A 1 185 ? 0.866 1.722 8.369 1.00 94.00 185 ILE A N 1
ATOM 1235 C CA . ILE A 1 185 ? 0.060 2.378 7.327 1.00 94.00 185 ILE A CA 1
ATOM 1236 C C . ILE A 1 185 ? -0.397 3.766 7.799 1.00 94.00 185 ILE A C 1
ATOM 1238 O O . ILE A 1 185 ? -1.050 3.889 8.837 1.00 94.00 185 ILE A O 1
ATOM 1242 N N . GLY A 1 186 ? -0.135 4.803 6.997 1.00 89.88 186 GLY A N 1
ATOM 1243 C CA . GLY A 1 186 ? -0.656 6.160 7.206 1.00 89.88 186 GLY A CA 1
ATOM 1244 C C . GLY A 1 186 ? 0.423 7.241 7.340 1.00 89.88 186 GLY A C 1
ATOM 1245 O O . GLY A 1 186 ? 1.325 7.299 6.510 1.00 89.88 186 GLY A O 1
ATOM 1246 N N . ALA A 1 187 ? 0.313 8.144 8.321 1.00 80.44 187 ALA A N 1
ATOM 1247 C CA . ALA A 1 187 ? 1.070 9.406 8.340 1.00 80.44 187 ALA A CA 1
ATOM 1248 C C . ALA A 1 187 ? 2.332 9.445 9.232 1.00 80.44 187 ALA A C 1
ATOM 1250 O O . ALA A 1 187 ? 3.301 10.119 8.870 1.00 80.44 187 ALA A O 1
ATOM 1251 N N . GLU A 1 188 ? 2.349 8.736 10.366 1.00 63.78 188 GLU A N 1
ATOM 1252 C CA . GLU A 1 188 ? 3.358 8.871 11.433 1.00 63.78 188 GLU A CA 1
ATOM 1253 C C . GLU A 1 188 ? 3.840 7.498 11.956 1.00 63.78 188 GLU A C 1
ATOM 1255 O O . GLU A 1 188 ? 2.990 6.675 12.283 1.00 63.78 188 GLU A O 1
ATOM 1260 N N . PRO A 1 189 ? 5.159 7.237 12.116 1.00 54.00 189 PRO A N 1
ATOM 1261 C CA . PRO A 1 189 ? 6.229 8.225 12.257 1.00 54.00 189 PRO A CA 1
ATOM 1262 C C . PRO A 1 189 ? 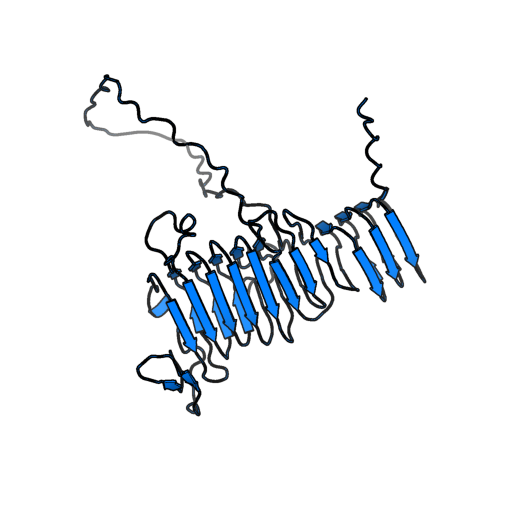7.271 8.211 11.133 1.00 54.00 189 PRO A C 1
ATOM 1264 O O . PRO A 1 189 ? 7.603 7.177 10.556 1.00 54.00 189 PRO A O 1
ATOM 1267 N N . VAL A 1 190 ? 7.894 9.370 10.914 1.00 46.44 190 VAL A N 1
ATOM 1268 C CA . VAL A 1 190 ? 9.246 9.413 10.346 1.00 46.44 190 VAL A CA 1
ATOM 1269 C C . VAL A 1 190 ? 10.204 9.111 11.495 1.00 46.44 190 VAL A C 1
ATOM 1271 O O . VAL A 1 190 ? 10.411 9.960 12.361 1.00 46.44 190 VAL A O 1
ATOM 1274 N N . ALA A 1 191 ? 10.772 7.905 11.536 1.00 43.69 191 ALA A N 1
ATOM 1275 C CA . ALA A 1 191 ? 11.891 7.645 12.434 1.00 43.69 191 ALA A CA 1
ATOM 1276 C C . ALA A 1 191 ? 13.041 8.595 12.062 1.00 43.69 191 ALA A C 1
ATOM 1278 O O . ALA A 1 191 ? 13.416 8.688 10.889 1.00 43.69 191 ALA A O 1
ATOM 1279 N N . ALA A 1 192 ? 13.580 9.321 13.043 1.00 33.81 192 ALA A N 1
ATOM 1280 C CA . ALA A 1 192 ? 14.783 10.118 12.830 1.00 33.81 192 ALA A CA 1
ATOM 1281 C C . ALA A 1 192 ? 15.921 9.207 12.345 1.00 33.81 192 ALA A C 1
ATOM 1283 O O . ALA A 1 192 ? 15.970 8.037 12.728 1.00 33.81 192 ALA A O 1
ATOM 1284 N N . SER A 1 193 ? 16.838 9.741 11.529 1.00 28.78 193 SER A N 1
ATOM 1285 C CA . SER A 1 193 ? 18.023 8.991 11.103 1.00 28.78 193 SER A CA 1
ATOM 1286 C C . SER A 1 193 ? 18.749 8.459 12.333 1.00 28.78 193 SER A C 1
ATOM 1288 O O . SER A 1 193 ? 19.359 9.229 13.079 1.00 28.78 193 SER A O 1
ATOM 1290 N N . THR A 1 194 ? 18.707 7.142 12.535 1.00 28.12 194 THR A N 1
ATOM 1291 C CA . THR A 1 194 ? 19.625 6.455 13.434 1.00 28.12 194 THR A CA 1
ATOM 1292 C C . THR A 1 194 ? 20.993 6.485 12.772 1.00 28.12 194 THR A C 1
ATOM 1294 O O . THR A 1 194 ? 21.435 5.505 12.172 1.00 28.12 194 THR A O 1
ATOM 1297 N N . ASN A 1 195 ? 21.658 7.639 12.857 1.00 31.45 195 ASN A N 1
ATOM 1298 C CA . ASN A 1 195 ? 23.092 7.708 12.660 1.00 31.45 195 ASN A CA 1
ATOM 1299 C C . ASN A 1 195 ? 23.695 6.654 13.583 1.00 31.45 195 ASN A C 1
ATOM 1301 O O . ASN A 1 195 ? 23.606 6.783 14.804 1.00 31.45 195 ASN A O 1
ATOM 1305 N N . SER A 1 196 ? 24.323 5.634 13.004 1.00 37.41 196 SER A N 1
ATOM 1306 C CA . SER A 1 196 ? 25.151 4.694 13.748 1.00 37.41 196 SER A CA 1
ATOM 1307 C C . SER A 1 196 ? 26.440 5.394 14.184 1.00 37.41 196 SER A C 1
ATOM 1309 O O . SER A 1 196 ? 27.531 5.070 13.719 1.00 37.41 196 SER A O 1
ATOM 1311 N N . SER A 1 197 ? 26.317 6.368 15.091 1.00 37.44 197 SER A N 1
ATOM 1312 C CA . SER A 1 197 ? 27.408 6.824 15.942 1.00 37.44 197 SER A CA 1
ATOM 1313 C C . SER A 1 197 ? 27.776 5.652 16.848 1.00 37.44 197 SER A C 1
ATOM 1315 O O . SER A 1 197 ? 27.234 5.500 17.944 1.00 37.44 197 SER A O 1
ATOM 1317 N N . GLY A 1 198 ? 28.618 4.759 16.321 1.00 34.62 198 GLY A N 1
ATOM 1318 C CA . GLY A 1 198 ? 29.036 3.544 17.005 1.00 34.62 198 GLY A CA 1
ATOM 1319 C C . GLY A 1 198 ? 29.595 3.885 18.381 1.00 34.62 198 GLY A C 1
ATOM 1320 O O . GLY A 1 198 ? 30.412 4.796 18.512 1.00 34.62 198 GLY A O 1
ATOM 1321 N N . ASN A 1 199 ? 29.133 3.171 19.407 1.00 39.81 199 ASN A N 1
ATOM 1322 C CA . ASN A 1 199 ? 29.479 3.454 20.796 1.00 39.81 199 ASN A CA 1
ATOM 1323 C C . ASN A 1 199 ? 30.916 2.994 21.118 1.00 39.81 199 ASN A C 1
ATOM 1325 O O . ASN A 1 199 ? 31.132 1.971 21.763 1.00 39.81 199 ASN A O 1
ATOM 1329 N N . GLY A 1 200 ? 31.903 3.734 20.609 1.00 32.88 200 GLY A N 1
ATOM 1330 C CA . GLY A 1 200 ? 33.336 3.465 20.729 1.00 32.88 200 GLY A CA 1
ATOM 1331 C C . GLY A 1 200 ? 33.963 4.104 21.966 1.00 32.88 200 GLY A C 1
ATOM 1332 O O . GLY A 1 200 ? 34.815 4.979 21.844 1.00 32.88 200 GLY A O 1
ATOM 1333 N N . GLY A 1 201 ? 33.542 3.685 23.161 1.00 31.81 201 GLY A N 1
ATOM 1334 C CA . GLY A 1 201 ? 34.158 4.131 24.412 1.00 31.81 201 GLY A CA 1
ATOM 1335 C C . GLY A 1 201 ? 35.533 3.492 24.634 1.00 31.81 201 GLY A C 1
ATOM 1336 O O . GLY A 1 201 ? 35.609 2.355 25.091 1.00 31.81 201 GLY A O 1
ATOM 1337 N N . GLY A 1 202 ? 36.615 4.222 24.349 1.00 31.41 202 GLY A N 1
ATOM 1338 C CA . GLY A 1 202 ? 37.994 3.779 24.585 1.00 31.41 202 GLY A CA 1
ATOM 1339 C C . GLY A 1 202 ? 38.929 4.957 24.860 1.00 31.41 202 GLY A C 1
ATOM 1340 O O . GLY A 1 202 ? 39.002 5.889 24.067 1.00 31.41 202 GLY A O 1
ATOM 1341 N N . SER A 1 203 ? 39.628 4.929 25.996 1.00 34.03 203 SER A N 1
ATOM 1342 C CA . SER A 1 203 ? 40.550 5.987 26.432 1.00 34.03 203 SER A CA 1
ATOM 1343 C C . SER A 1 203 ? 42.005 5.554 26.255 1.00 34.03 203 SER A C 1
ATOM 1345 O O . SER A 1 203 ? 42.327 4.408 26.567 1.00 34.03 203 SER A O 1
ATOM 1347 N N . GLY A 1 204 ? 42.896 6.467 25.846 1.00 30.23 204 GLY A N 1
ATOM 1348 C CA . GLY A 1 204 ? 44.333 6.282 26.077 1.00 30.23 204 GLY A CA 1
ATOM 1349 C C . GLY A 1 204 ? 45.308 6.931 25.087 1.00 30.23 204 GLY A C 1
ATOM 1350 O O . GLY A 1 204 ? 45.524 6.417 23.998 1.00 30.23 204 GLY A O 1
ATOM 1351 N N . SER A 1 205 ? 46.048 7.923 25.594 1.00 30.41 205 SER A N 1
ATOM 1352 C CA . SER A 1 205 ? 47.383 8.351 25.132 1.00 30.41 205 SER A CA 1
ATOM 1353 C C . SER A 1 205 ? 47.517 9.148 23.820 1.00 30.41 205 SER A C 1
ATOM 1355 O O . SER A 1 205 ? 46.609 9.256 23.004 1.00 30.41 205 SER A O 1
ATOM 1357 N N . SER A 1 206 ? 48.685 9.777 23.676 1.00 30.70 206 SER A N 1
ATOM 1358 C CA . SER A 1 206 ? 49.038 10.805 22.690 1.00 30.70 206 SER A CA 1
ATOM 1359 C C . SER A 1 206 ? 50.264 10.421 21.854 1.00 30.70 206 SER A C 1
ATOM 1361 O O . SER A 1 206 ? 51.029 9.543 22.251 1.00 30.70 206 SER A O 1
ATOM 1363 N N . THR A 1 207 ? 50.496 11.129 20.735 1.00 30.69 207 THR A N 1
ATOM 1364 C CA . THR A 1 207 ? 51.766 11.826 20.386 1.00 30.69 207 THR A CA 1
ATOM 1365 C C . THR A 1 207 ? 51.685 12.422 18.966 1.00 30.69 207 THR A C 1
ATOM 1367 O O . THR A 1 207 ? 51.213 11.753 18.054 1.00 30.69 207 THR A O 1
ATOM 1370 N N . GLY A 1 208 ? 52.221 13.636 18.756 1.00 27.30 208 GLY A N 1
ATOM 1371 C CA . GLY A 1 208 ? 52.575 14.169 17.423 1.00 27.30 208 GLY A CA 1
ATOM 1372 C C . GLY A 1 208 ? 51.741 15.360 16.915 1.00 27.30 208 GLY A C 1
ATOM 1373 O O . GLY A 1 208 ? 50.520 15.362 17.018 1.00 27.30 208 GLY A O 1
ATOM 1374 N N . GLY A 1 209 ? 52.418 16.380 16.365 1.00 30.84 209 GLY A N 1
ATOM 1375 C CA . GLY A 1 209 ? 51.815 17.521 15.647 1.00 30.84 209 GLY A CA 1
ATOM 1376 C C . GLY A 1 209 ? 51.960 17.400 14.114 1.00 30.84 209 GLY A C 1
ATOM 1377 O O . GLY A 1 209 ? 52.245 16.313 13.626 1.00 30.84 209 GLY A O 1
ATOM 1378 N N . THR A 1 210 ? 51.815 18.459 13.304 1.00 36.56 210 THR A N 1
ATOM 1379 C CA . THR A 1 210 ? 51.870 19.908 13.611 1.00 36.56 210 THR A CA 1
ATOM 1380 C C . THR A 1 210 ? 51.113 20.797 12.596 1.00 36.56 210 THR A C 1
ATOM 1382 O O . THR A 1 210 ? 51.118 20.511 11.408 1.00 36.56 210 THR A O 1
ATOM 1385 N N . GLY A 1 211 ? 50.602 21.950 13.071 1.00 29.22 211 GLY A N 1
ATOM 1386 C CA . GLY A 1 211 ? 50.587 23.260 12.370 1.00 29.22 211 GLY A CA 1
ATOM 1387 C C . GLY A 1 211 ? 49.622 23.513 11.189 1.00 29.22 211 GLY A C 1
ATOM 1388 O O . GLY A 1 211 ? 49.543 22.716 10.265 1.00 29.22 211 GLY A O 1
ATOM 1389 N N . GLY A 1 212 ? 48.954 24.685 11.153 1.00 29.39 212 GLY A N 1
ATOM 1390 C CA . GLY A 1 212 ? 48.139 25.047 9.973 1.00 29.39 212 GLY A CA 1
ATOM 1391 C C . GLY A 1 212 ? 47.250 26.308 9.967 1.00 29.39 212 GLY A C 1
ATOM 1392 O O . GLY A 1 212 ? 46.209 26.245 9.336 1.00 29.39 212 GLY A O 1
ATOM 1393 N N . ALA A 1 213 ? 47.657 27.432 10.584 1.00 32.25 213 ALA A N 1
ATOM 1394 C CA . ALA A 1 213 ? 47.070 28.789 10.431 1.00 32.25 213 ALA A CA 1
ATOM 1395 C C . ALA A 1 213 ? 45.570 29.035 10.779 1.00 32.25 213 ALA A C 1
ATOM 1397 O O . ALA A 1 213 ? 44.689 28.209 10.583 1.00 32.25 213 ALA A O 1
ATOM 1398 N N . ALA A 1 214 ? 45.266 30.247 11.263 1.00 28.89 214 ALA A N 1
ATOM 1399 C CA . ALA A 1 214 ? 43.906 30.730 11.535 1.00 28.89 214 ALA A CA 1
ATOM 1400 C C . ALA A 1 214 ? 43.686 32.122 10.913 1.00 28.89 214 ALA A C 1
ATOM 1402 O O . ALA A 1 214 ? 44.636 32.897 10.802 1.00 28.89 214 ALA A O 1
ATOM 1403 N N . ILE A 1 215 ? 42.440 32.454 10.551 1.00 35.97 215 ILE A N 1
ATOM 1404 C CA . ILE A 1 215 ? 42.026 33.791 10.081 1.00 35.97 215 ILE A CA 1
ATOM 1405 C C . ILE A 1 215 ? 40.718 34.197 10.808 1.00 35.97 215 ILE A C 1
ATOM 1407 O O . ILE A 1 215 ? 39.792 33.384 10.834 1.00 35.97 215 ILE A O 1
ATOM 1411 N N . PRO A 1 216 ? 40.616 35.401 11.418 1.00 35.75 216 PRO A N 1
ATOM 1412 C CA . PRO A 1 216 ? 39.408 35.861 12.130 1.00 35.75 216 PRO A CA 1
ATOM 1413 C C . PRO A 1 216 ? 38.247 36.318 11.209 1.00 35.75 216 PRO A C 1
ATOM 1415 O O . PRO A 1 216 ? 38.446 36.480 10.005 1.00 35.75 216 PRO A O 1
ATOM 1418 N N . PRO A 1 217 ? 37.031 36.555 11.752 1.00 41.44 217 PRO A N 1
ATOM 1419 C CA . PRO A 1 217 ? 35.839 36.881 10.964 1.00 41.44 217 PRO A CA 1
ATOM 1420 C C . PRO A 1 217 ? 35.743 38.361 10.551 1.00 41.44 217 PRO A C 1
ATOM 1422 O O . PRO A 1 217 ? 36.148 39.257 11.291 1.00 41.44 217 PRO A O 1
ATOM 1425 N N . GLY A 1 218 ? 35.130 38.613 9.390 1.00 32.16 218 GLY A N 1
ATOM 1426 C CA . GLY A 1 218 ? 34.803 39.958 8.899 1.00 32.16 218 GLY A CA 1
ATOM 1427 C C . GLY A 1 218 ? 33.430 40.466 9.360 1.00 32.16 218 GLY A C 1
ATOM 1428 O O . GLY A 1 218 ? 32.512 39.685 9.610 1.00 32.16 218 GLY A O 1
ATOM 1429 N N . THR A 1 219 ? 33.282 41.789 9.435 1.00 34.66 219 THR A N 1
ATOM 1430 C CA . THR A 1 219 ? 32.051 42.509 9.806 1.00 34.66 219 THR A CA 1
ATOM 1431 C C . THR A 1 219 ? 31.561 43.391 8.648 1.00 34.66 219 THR A C 1
ATOM 1433 O O . THR A 1 219 ? 32.369 43.837 7.837 1.00 34.66 219 THR A O 1
ATOM 1436 N N . GLY A 1 220 ? 30.251 43.674 8.567 1.00 30.28 220 GLY A N 1
ATOM 1437 C CA . GLY A 1 220 ? 29.708 44.671 7.624 1.00 30.28 220 GLY A CA 1
ATOM 1438 C C . GLY A 1 220 ? 28.355 44.328 6.986 1.00 30.28 220 GLY A C 1
ATOM 1439 O O . GLY A 1 220 ? 28.287 43.658 5.962 1.00 30.28 220 GLY A O 1
ATOM 1440 N N . THR A 1 221 ? 27.273 44.844 7.568 1.00 33.66 221 THR A N 1
ATOM 1441 C CA . THR A 1 221 ? 25.951 45.052 6.931 1.00 33.66 221 THR A CA 1
ATOM 1442 C C . THR A 1 221 ? 25.872 46.507 6.393 1.00 33.66 221 THR A C 1
ATOM 1444 O O . THR A 1 221 ? 26.871 47.216 6.545 1.00 33.66 221 THR A O 1
ATOM 1447 N N . PRO A 1 222 ? 24.756 47.040 5.824 1.00 41.38 222 PRO A N 1
ATOM 1448 C CA . PRO A 1 222 ? 23.458 46.440 5.456 1.00 41.38 222 PRO A CA 1
ATOM 1449 C C . PRO A 1 222 ? 22.923 46.805 4.038 1.00 41.38 222 PRO A C 1
ATOM 1451 O O . PRO A 1 222 ? 23.369 47.750 3.401 1.00 41.38 222 PRO A O 1
ATOM 1454 N N . GLY A 1 223 ? 21.807 46.173 3.645 1.00 31.17 223 GLY A N 1
ATOM 1455 C CA . GLY A 1 223 ? 20.644 46.942 3.161 1.00 31.17 223 GLY A CA 1
ATOM 1456 C C . GLY A 1 223 ? 20.313 46.951 1.660 1.00 31.17 223 GLY A C 1
ATOM 1457 O O . GLY A 1 223 ? 20.963 47.611 0.858 1.00 31.17 223 GLY A O 1
ATOM 1458 N N . SER A 1 224 ? 19.171 46.352 1.308 1.00 34.19 224 SER A N 1
ATOM 1459 C CA . SER A 1 224 ? 18.270 46.832 0.244 1.00 34.19 224 SER A CA 1
ATOM 1460 C C . SER A 1 224 ? 16.872 46.249 0.464 1.00 34.19 224 SER A C 1
ATOM 1462 O O . SER A 1 224 ? 16.732 45.058 0.730 1.00 34.19 224 SER A O 1
ATOM 1464 N N . ALA A 1 225 ? 15.841 47.092 0.400 1.00 38.16 225 ALA A N 1
ATOM 1465 C CA . ALA A 1 225 ? 14.456 46.690 0.632 1.00 38.16 225 ALA A CA 1
ATOM 1466 C C . ALA A 1 225 ? 13.756 46.333 -0.688 1.00 38.16 225 ALA A C 1
ATOM 1468 O O . ALA A 1 225 ? 13.799 47.108 -1.641 1.00 38.16 225 ALA A O 1
ATOM 1469 N N . ALA A 1 226 ? 13.061 45.195 -0.715 1.00 36.41 226 ALA A N 1
ATOM 1470 C CA . ALA A 1 226 ? 12.103 44.843 -1.759 1.00 36.41 226 ALA A CA 1
ATOM 1471 C C . ALA A 1 226 ? 10.687 44.898 -1.166 1.00 36.41 226 ALA A C 1
ATOM 1473 O O . ALA A 1 226 ? 10.463 44.439 -0.045 1.00 36.41 226 ALA A O 1
ATOM 1474 N N . GLY A 1 227 ? 9.748 45.513 -1.889 1.00 30.83 227 GLY A N 1
ATOM 1475 C CA . GLY A 1 227 ? 8.399 45.781 -1.384 1.00 30.83 227 GLY A CA 1
ATOM 1476 C C . GLY A 1 227 ? 7.560 44.518 -1.173 1.00 30.83 227 GLY A C 1
ATOM 1477 O O . GLY A 1 227 ? 7.724 43.519 -1.872 1.00 30.83 227 GLY A O 1
ATOM 1478 N N . GLY A 1 228 ? 6.621 44.583 -0.226 1.00 38.16 228 GLY A N 1
ATOM 1479 C CA . GLY A 1 228 ? 5.672 43.501 0.018 1.00 38.16 228 GLY A CA 1
ATOM 1480 C C . GLY A 1 228 ? 4.702 43.322 -1.150 1.00 38.16 228 GLY A C 1
ATOM 1481 O O . GLY A 1 228 ? 3.762 44.101 -1.301 1.00 38.16 228 GLY A O 1
ATOM 1482 N N . ALA A 1 229 ? 4.899 42.271 -1.945 1.00 33.22 229 ALA A N 1
ATOM 1483 C CA . ALA A 1 229 ? 3.837 41.732 -2.786 1.00 33.22 229 ALA A CA 1
ATOM 1484 C C . ALA A 1 229 ? 2.730 41.142 -1.885 1.00 33.22 229 ALA A C 1
ATOM 1486 O O . ALA A 1 229 ? 3.048 40.568 -0.838 1.00 33.22 229 ALA A O 1
ATOM 1487 N N . PRO A 1 230 ? 1.440 41.261 -2.250 1.00 37.59 230 PRO A N 1
ATOM 1488 C CA . PRO A 1 230 ? 0.359 40.740 -1.425 1.00 37.59 230 PRO A CA 1
ATOM 1489 C C . PRO A 1 230 ? 0.474 39.220 -1.298 1.00 37.59 230 PRO A C 1
ATOM 1491 O O . PRO A 1 230 ? 0.568 38.506 -2.299 1.00 37.59 230 PRO A O 1
ATOM 1494 N N . THR A 1 231 ? 0.412 38.717 -0.066 1.00 31.86 231 THR A N 1
ATOM 1495 C CA . THR A 1 231 ? 0.309 37.286 0.227 1.00 31.86 231 THR A CA 1
ATOM 1496 C C . THR A 1 231 ? -1.070 36.775 -0.182 1.00 31.86 231 THR A C 1
ATOM 1498 O O . THR A 1 231 ? -1.961 36.580 0.644 1.00 31.86 231 THR A O 1
ATOM 1501 N N . SER A 1 232 ? -1.249 36.544 -1.485 1.00 34.66 232 SER A N 1
ATOM 1502 C CA . SER A 1 232 ? -2.334 35.708 -1.989 1.00 34.66 232 SER A CA 1
ATOM 1503 C C . SER A 1 232 ? -2.211 34.355 -1.295 1.00 34.66 232 SER A C 1
ATOM 1505 O O . SER A 1 232 ? -1.249 33.618 -1.521 1.00 34.66 232 SER A O 1
ATOM 1507 N N . ALA A 1 233 ? -3.125 34.085 -0.363 1.00 33.69 233 ALA A N 1
ATOM 1508 C CA . ALA A 1 233 ? -3.089 32.879 0.442 1.00 33.69 233 ALA A CA 1
ATOM 1509 C C . ALA A 1 233 ? -3.311 31.683 -0.485 1.00 33.69 233 ALA A C 1
ATOM 1511 O O . ALA A 1 233 ? -4.434 31.427 -0.919 1.00 33.69 233 ALA A O 1
ATOM 1512 N N . LEU A 1 234 ? -2.220 30.986 -0.816 1.00 32.97 234 LEU A N 1
ATOM 1513 C CA . LEU A 1 234 ? -2.260 29.778 -1.626 1.00 32.97 234 LEU A CA 1
ATOM 1514 C C . LEU A 1 234 ? -3.199 28.788 -0.939 1.00 32.97 234 LEU A C 1
ATOM 1516 O O . LEU A 1 234 ? -2.877 28.253 0.121 1.00 32.97 234 LEU A O 1
ATOM 1520 N N . VAL A 1 235 ? -4.368 28.566 -1.542 1.00 36.91 235 VAL A N 1
ATOM 1521 C CA . VAL A 1 235 ? -5.299 27.531 -1.101 1.00 36.91 235 VAL A CA 1
ATOM 1522 C C . VAL A 1 235 ? -4.553 26.210 -1.211 1.00 36.91 235 VAL A C 1
ATOM 1524 O O . VAL A 1 235 ? -4.291 25.742 -2.320 1.00 36.91 235 VAL A O 1
ATOM 1527 N N . SER A 1 236 ? -4.178 25.638 -0.063 1.00 42.47 236 SER A N 1
ATOM 1528 C CA . SER A 1 236 ? -3.523 24.333 0.007 1.00 42.47 236 SER A CA 1
ATOM 1529 C C . SER A 1 236 ? -4.336 23.346 -0.832 1.00 42.47 236 SER A C 1
ATOM 1531 O O . SER A 1 236 ? -5.512 23.135 -0.519 1.00 42.47 236 SER A O 1
ATOM 1533 N N . PRO A 1 237 ? -3.772 22.782 -1.917 1.00 53.84 237 PRO A N 1
ATOM 1534 C CA . PRO A 1 237 ? -4.555 22.021 -2.878 1.00 53.84 237 PRO A CA 1
ATOM 1535 C C . PRO A 1 237 ? -5.176 20.824 -2.167 1.00 53.84 237 PRO A C 1
ATOM 1537 O O . PRO A 1 237 ? -4.454 20.018 -1.578 1.00 53.84 237 PRO A O 1
ATOM 1540 N N . VAL A 1 238 ? -6.511 20.736 -2.202 1.00 53.38 238 VAL A N 1
ATOM 1541 C CA . VAL A 1 238 ? -7.276 19.718 -1.472 1.00 53.38 238 VAL A CA 1
ATOM 1542 C C . VAL A 1 238 ? -6.787 18.338 -1.897 1.00 53.38 238 VAL A C 1
ATOM 1544 O O . VAL A 1 238 ? -7.041 17.875 -3.011 1.00 53.38 238 VAL A O 1
ATOM 1547 N N . VAL A 1 239 ? -6.039 17.690 -1.007 1.00 70.62 239 VAL A N 1
ATOM 1548 C CA . VAL A 1 239 ? -5.488 16.368 -1.273 1.00 70.62 239 VAL A CA 1
ATOM 1549 C C . VAL A 1 239 ? -6.629 15.370 -1.148 1.00 70.62 239 VAL A C 1
ATOM 1551 O O . VAL A 1 239 ? -7.188 15.178 -0.071 1.00 70.62 239 VAL A O 1
ATOM 1554 N N . SER A 1 240 ? -6.993 14.756 -2.270 1.00 83.38 240 SER A N 1
ATOM 1555 C CA . SER A 1 240 ? -7.963 13.665 -2.280 1.00 83.38 240 SER A CA 1
ATOM 1556 C C . SER A 1 240 ? -7.436 12.486 -1.448 1.00 83.38 240 SER A C 1
ATOM 1558 O O . SER A 1 240 ? -6.229 12.228 -1.487 1.00 83.38 240 SER A O 1
ATOM 1560 N N . PRO A 1 241 ? -8.308 11.763 -0.719 1.00 84.75 241 PRO A N 1
ATOM 1561 C CA . PRO A 1 241 ? -7.919 10.560 0.007 1.00 84.75 241 PRO A CA 1
ATOM 1562 C C . PRO A 1 241 ? -7.179 9.548 -0.871 1.00 84.75 241 PRO A C 1
ATOM 1564 O O . PRO A 1 241 ? -7.535 9.348 -2.036 1.00 84.75 241 PRO A O 1
ATOM 1567 N N . GLY A 1 242 ? -6.174 8.897 -0.289 1.00 87.38 242 GLY A N 1
ATOM 1568 C CA . GLY A 1 242 ? -5.600 7.672 -0.837 1.00 87.38 242 GLY A CA 1
ATOM 1569 C C . GLY A 1 242 ? -6.552 6.487 -0.677 1.00 87.38 242 GLY A C 1
ATOM 1570 O O . GLY A 1 242 ? -7.557 6.573 0.036 1.00 87.38 242 GLY A O 1
ATOM 1571 N N . ALA A 1 243 ? -6.225 5.370 -1.321 1.00 91.50 243 ALA A N 1
ATOM 1572 C CA . ALA A 1 243 ? -7.025 4.149 -1.279 1.00 91.50 243 ALA A CA 1
ATOM 1573 C C . ALA A 1 243 ? -6.144 2.893 -1.226 1.00 91.50 243 ALA A C 1
ATOM 1575 O O . ALA A 1 243 ? -5.213 2.777 -2.016 1.00 91.50 243 ALA A O 1
ATOM 1576 N N . LEU A 1 244 ? -6.472 1.943 -0.348 1.00 87.50 244 LEU A N 1
ATOM 1577 C CA . LEU A 1 244 ? -5.950 0.570 -0.334 1.00 87.50 244 LEU A CA 1
ATOM 1578 C C . LEU A 1 244 ? -7.108 -0.394 -0.652 1.00 87.50 244 LEU A C 1
ATOM 1580 O O . LEU A 1 244 ? -8.150 -0.325 0.004 1.00 87.50 244 LEU A O 1
ATOM 1584 N N . VAL A 1 245 ? -6.941 -1.275 -1.645 1.00 87.81 245 VAL A N 1
ATOM 1585 C CA . VAL A 1 245 ? -7.979 -2.212 -2.134 1.00 87.81 245 VAL A CA 1
ATOM 1586 C C . VAL A 1 245 ? -7.359 -3.584 -2.453 1.00 87.81 245 VAL A C 1
ATOM 1588 O O . VAL A 1 245 ? -6.385 -3.614 -3.203 1.00 87.81 245 VAL A O 1
ATOM 1591 N N . ALA A 1 246 ? -7.886 -4.685 -1.891 1.00 80.62 246 ALA A N 1
ATOM 1592 C CA . ALA A 1 246 ? -7.370 -6.071 -2.030 1.00 80.62 246 ALA A CA 1
ATOM 1593 C C . ALA A 1 246 ? -8.302 -7.132 -1.365 1.00 80.62 246 ALA A C 1
ATOM 1595 O O . ALA A 1 246 ? -9.323 -6.740 -0.789 1.00 80.62 246 ALA A O 1
ATOM 1596 N N . ALA A 1 247 ? -7.980 -8.445 -1.416 1.00 70.69 247 ALA A N 1
ATOM 1597 C CA . ALA A 1 247 ? -8.890 -9.585 -1.123 1.00 70.69 247 ALA A CA 1
ATOM 1598 C C . ALA A 1 247 ? -8.495 -10.543 0.057 1.00 70.69 247 ALA A C 1
ATOM 1600 O O . ALA A 1 247 ? -7.435 -11.147 0.022 1.00 70.69 247 ALA A O 1
ATOM 1601 N N . GLY A 1 248 ? -9.348 -10.706 1.098 1.00 74.81 248 GLY A N 1
ATOM 1602 C CA . GLY A 1 248 ? -9.065 -11.320 2.443 1.00 74.81 248 GLY A CA 1
ATOM 1603 C C . GLY A 1 248 ? -10.325 -11.345 3.349 1.00 74.81 248 GLY A C 1
ATOM 1604 O O . GLY A 1 248 ? -11.388 -11.628 2.801 1.00 74.81 248 GLY A O 1
ATOM 1605 N N . ARG A 1 249 ? -10.461 -11.072 4.673 1.00 87.31 249 ARG A N 1
ATOM 1606 C CA . ARG A 1 249 ? -9.737 -10.623 5.916 1.00 87.31 249 ARG A CA 1
ATOM 1607 C C . ARG A 1 249 ? -8.629 -9.534 5.947 1.00 87.31 249 ARG A C 1
ATOM 1609 O O . ARG A 1 249 ? -7.522 -9.756 5.465 1.00 87.31 249 ARG A O 1
ATOM 1616 N N . VAL A 1 250 ? -8.870 -8.455 6.723 1.00 92.31 250 VAL A N 1
ATOM 1617 C CA . VAL A 1 250 ? -7.866 -7.473 7.205 1.00 92.31 250 VAL A CA 1
ATOM 1618 C C . VAL A 1 250 ? -7.241 -7.924 8.535 1.00 92.31 250 VAL A C 1
ATOM 1620 O O . VAL A 1 250 ? -7.946 -8.318 9.462 1.00 92.31 250 VAL A O 1
ATOM 1623 N N . ARG A 1 251 ? -5.914 -7.834 8.651 1.00 94.50 251 ARG A N 1
ATOM 1624 C CA . ARG A 1 251 ? -5.099 -8.267 9.796 1.00 94.50 251 ARG A CA 1
ATOM 1625 C C . ARG A 1 251 ? -4.109 -7.170 10.198 1.00 94.50 251 ARG A C 1
ATOM 1627 O O . ARG A 1 251 ? -3.243 -6.803 9.405 1.00 94.50 251 ARG A O 1
ATOM 1634 N N . ASN A 1 252 ? -4.238 -6.652 11.416 1.00 94.62 252 ASN A N 1
ATOM 1635 C CA . ASN A 1 252 ? -3.381 -5.621 12.011 1.00 94.62 252 ASN A CA 1
ATOM 1636 C C . ASN A 1 252 ? -2.736 -6.098 13.329 1.00 94.62 252 ASN A C 1
ATOM 1638 O O . ASN A 1 252 ? -2.418 -5.292 14.199 1.00 94.62 252 ASN A O 1
ATOM 1642 N N . ASP A 1 253 ? -2.561 -7.409 13.501 1.00 92.38 253 ASP A N 1
ATOM 1643 C CA . ASP A 1 253 ? -1.969 -8.013 14.695 1.00 92.38 253 ASP A CA 1
ATOM 1644 C C . ASP A 1 253 ? -0.511 -7.558 14.910 1.00 92.38 253 ASP A C 1
ATOM 1646 O O . ASP A 1 253 ? 0.357 -7.705 14.047 1.00 92.38 253 ASP A O 1
ATOM 1650 N N . GLY A 1 254 ? -0.244 -6.902 16.044 1.00 90.25 254 GLY A N 1
ATOM 1651 C CA . GLY A 1 254 ? 1.022 -6.195 16.294 1.00 90.25 254 GLY A CA 1
ATOM 1652 C C . GLY A 1 254 ? 1.355 -5.088 15.275 1.00 90.25 254 GLY A C 1
ATOM 1653 O O . GLY A 1 254 ? 2.519 -4.701 15.152 1.00 90.25 254 GLY A O 1
ATOM 1654 N N . GLY A 1 255 ? 0.372 -4.624 14.498 1.00 92.62 255 GLY A N 1
ATOM 1655 C CA . GLY A 1 255 ? 0.503 -3.618 13.442 1.00 92.62 255 GLY A CA 1
ATOM 1656 C C . GLY A 1 255 ? 0.031 -2.225 13.864 1.00 92.62 255 GLY A C 1
ATOM 1657 O O . GLY A 1 255 ? -0.440 -2.013 14.980 1.00 92.62 255 GLY A O 1
ATOM 1658 N N . ARG A 1 256 ? 0.169 -1.241 12.972 1.00 94.00 256 ARG A N 1
ATOM 1659 C CA . ARG A 1 256 ? -0.215 0.165 13.201 1.00 94.00 256 ARG A CA 1
ATOM 1660 C C . ARG A 1 256 ? -0.876 0.773 11.962 1.00 94.00 256 ARG A C 1
ATOM 1662 O O . ARG A 1 256 ? -0.243 0.847 10.908 1.00 94.00 256 ARG A O 1
ATOM 1669 N N . ILE A 1 257 ? -2.113 1.258 12.087 1.00 93.25 257 ILE A N 1
ATOM 1670 C CA . ILE A 1 257 ? -2.866 1.930 11.011 1.00 93.25 257 ILE A CA 1
ATOM 1671 C C . ILE A 1 257 ? -3.401 3.277 11.527 1.00 93.25 257 ILE A C 1
ATOM 1673 O O . ILE A 1 257 ? -4.329 3.322 12.338 1.00 93.25 257 ILE A O 1
ATOM 1677 N N . HIS A 1 258 ? -2.795 4.380 11.069 1.00 87.19 258 HIS A N 1
ATOM 1678 C CA . HIS A 1 258 ? -3.096 5.745 11.519 1.00 87.19 258 HIS A CA 1
ATOM 1679 C C . HIS A 1 258 ? -2.824 6.787 10.415 1.00 87.19 258 HIS A C 1
ATOM 1681 O O . HIS A 1 258 ? -1.680 7.170 10.166 1.00 87.19 258 HIS A O 1
ATOM 1687 N N . ALA A 1 259 ? -3.876 7.305 9.775 1.00 81.31 259 ALA A N 1
ATOM 1688 C CA . ALA A 1 259 ? -3.778 8.371 8.775 1.00 81.31 259 ALA A CA 1
ATOM 1689 C C . ALA A 1 259 ? -3.862 9.775 9.405 1.00 81.31 259 ALA A C 1
ATOM 1691 O O . ALA A 1 259 ? -4.373 9.955 10.511 1.00 81.31 259 ALA A O 1
ATOM 1692 N N . GLY A 1 260 ? -3.355 10.783 8.685 1.00 75.44 260 GLY A N 1
ATOM 1693 C CA . GLY A 1 260 ? -3.412 12.181 9.125 1.00 75.44 260 GLY A CA 1
ATOM 1694 C C . GLY A 1 260 ? -4.819 12.787 9.042 1.00 75.44 260 GLY A C 1
ATOM 1695 O O . GLY A 1 260 ? -5.134 13.694 9.808 1.00 75.44 260 GLY A O 1
ATOM 1696 N N . GLY A 1 261 ? -5.667 12.259 8.155 1.00 83.69 261 GLY A N 1
ATOM 1697 C CA . GLY A 1 261 ? -7.116 12.465 8.150 1.00 83.69 261 GLY A CA 1
ATOM 1698 C C . GLY A 1 261 ? -7.871 11.199 8.568 1.00 83.69 261 GLY A C 1
ATOM 1699 O O . GLY A 1 261 ? -7.278 10.235 9.051 1.00 83.69 261 GLY A O 1
ATOM 1700 N N . ASP A 1 262 ? -9.184 11.185 8.361 1.00 85.38 262 ASP A N 1
ATOM 1701 C CA . ASP A 1 262 ? -10.038 10.043 8.698 1.00 85.38 262 ASP A CA 1
ATOM 1702 C C . ASP A 1 262 ? -9.724 8.785 7.871 1.00 85.38 262 ASP A C 1
ATOM 1704 O O . ASP A 1 262 ? -9.572 8.847 6.647 1.00 85.38 262 ASP A O 1
ATOM 1708 N N . ILE A 1 263 ? -9.682 7.619 8.526 1.00 87.62 263 ILE A N 1
ATOM 1709 C CA . ILE A 1 263 ? -9.668 6.327 7.827 1.00 87.62 263 ILE A CA 1
ATOM 1710 C C . ILE A 1 263 ? -11.107 5.843 7.645 1.00 87.62 263 ILE A C 1
ATOM 1712 O O . ILE A 1 263 ? -11.826 5.624 8.623 1.00 87.62 263 ILE A O 1
ATOM 1716 N N . ALA A 1 264 ? -11.493 5.645 6.385 1.00 85.00 264 ALA A N 1
ATOM 1717 C CA . ALA A 1 264 ? -12.745 5.018 5.986 1.00 85.00 264 ALA A CA 1
ATOM 1718 C C . ALA A 1 264 ? -12.483 3.528 5.719 1.00 85.00 264 ALA A C 1
ATOM 1720 O O . ALA A 1 264 ? -12.047 3.148 4.630 1.00 85.00 264 ALA A O 1
ATOM 1721 N N . LEU A 1 265 ? -12.697 2.694 6.738 1.00 84.94 265 LEU A N 1
ATOM 1722 C CA . LEU A 1 265 ? -12.421 1.259 6.695 1.00 84.94 265 LEU A CA 1
ATOM 1723 C C . LEU A 1 265 ? -13.684 0.484 6.293 1.00 84.94 265 LEU A C 1
ATOM 1725 O O . LEU A 1 265 ? -14.678 0.475 7.014 1.00 84.94 265 LEU A O 1
ATOM 1729 N N . GLN A 1 266 ? -13.640 -0.162 5.130 1.00 83.69 266 GLN A N 1
ATOM 1730 C CA . GLN A 1 266 ? -14.750 -0.912 4.542 1.00 83.69 266 GLN A CA 1
ATOM 1731 C C . GLN A 1 266 ? -14.398 -2.398 4.483 1.00 83.69 266 GLN A C 1
ATOM 1733 O O . GLN A 1 266 ? -14.026 -2.926 3.436 1.00 83.69 266 GLN A O 1
ATOM 1738 N N . THR A 1 267 ? -14.500 -3.072 5.629 1.00 81.94 267 THR A N 1
ATOM 1739 C CA . THR A 1 267 ? -14.256 -4.512 5.741 1.00 81.94 267 THR A CA 1
ATOM 1740 C C . THR A 1 267 ? -15.104 -5.115 6.865 1.00 81.94 267 THR A C 1
ATOM 1742 O O . THR A 1 267 ? -15.230 -4.482 7.912 1.00 81.94 267 THR A O 1
ATOM 1745 N N . PRO A 1 268 ? -15.690 -6.315 6.698 1.00 76.56 268 PRO A N 1
ATOM 1746 C CA . PRO A 1 268 ? -16.492 -6.936 7.751 1.00 76.56 268 PRO A CA 1
ATOM 1747 C C . PRO A 1 268 ? -15.637 -7.606 8.839 1.00 76.56 268 PRO A C 1
ATOM 1749 O O . PRO A 1 268 ? -16.111 -7.788 9.957 1.00 76.56 268 PRO A O 1
ATOM 1752 N N . ASN A 1 269 ? -14.389 -7.987 8.534 1.00 86.19 269 ASN A N 1
ATOM 1753 C CA . ASN A 1 269 ? -13.565 -8.839 9.392 1.00 86.19 269 ASN A CA 1
ATOM 1754 C C . ASN A 1 269 ? -12.154 -8.257 9.576 1.00 86.19 269 ASN A C 1
ATOM 1756 O O . ASN A 1 269 ? -11.400 -8.117 8.610 1.00 86.19 269 ASN A O 1
ATOM 1760 N N . ILE A 1 270 ? -11.818 -7.960 10.834 1.00 89.88 270 ILE A N 1
ATOM 1761 C CA . ILE A 1 270 ? -10.574 -7.325 11.281 1.00 89.88 270 ILE A CA 1
ATOM 1762 C C . ILE A 1 270 ? -9.917 -8.199 12.351 1.00 89.88 270 ILE A C 1
ATOM 1764 O O . ILE A 1 270 ? -10.603 -8.793 13.187 1.00 89.88 270 ILE A O 1
ATOM 1768 N N . ASP A 1 271 ? -8.587 -8.234 12.354 1.00 93.50 271 ASP A N 1
ATOM 1769 C CA . ASP A 1 271 ? -7.789 -8.496 13.553 1.00 93.50 271 ASP A CA 1
ATOM 1770 C C . ASP A 1 271 ? -7.038 -7.237 13.991 1.00 93.50 271 ASP A C 1
ATOM 1772 O O . ASP A 1 271 ? -6.481 -6.541 13.141 1.00 93.50 271 ASP A O 1
ATOM 1776 N N . ASN A 1 272 ? -7.005 -6.957 15.292 1.00 95.25 272 ASN A N 1
ATOM 1777 C CA . ASN A 1 272 ? -6.219 -5.878 15.893 1.00 95.25 272 ASN A CA 1
ATOM 1778 C C . ASN A 1 272 ? -5.502 -6.332 17.182 1.00 95.25 272 ASN A C 1
ATOM 1780 O O . ASN A 1 272 ? -5.128 -5.492 18.002 1.00 95.25 272 ASN A O 1
ATOM 1784 N N . ALA A 1 273 ? -5.314 -7.641 17.394 1.00 94.38 273 ALA A N 1
ATOM 1785 C CA . ALA A 1 273 ? -4.643 -8.168 18.584 1.00 94.38 273 ALA A CA 1
ATOM 1786 C C . ALA A 1 273 ? -3.214 -7.600 18.737 1.00 94.38 273 ALA A C 1
ATOM 1788 O O . ALA A 1 273 ? -2.367 -7.746 17.857 1.00 94.38 273 ALA A O 1
ATOM 1789 N N . GLY A 1 274 ? -2.941 -6.891 19.834 1.00 93.94 274 GLY A N 1
ATOM 1790 C CA . GLY A 1 274 ? -1.677 -6.179 20.075 1.00 93.94 274 GLY A CA 1
ATOM 1791 C C . GLY A 1 274 ? -1.360 -5.033 19.097 1.00 93.94 274 GLY A C 1
ATOM 1792 O O . GLY A 1 274 ? -0.259 -4.489 19.145 1.00 93.94 274 GLY A O 1
ATOM 1793 N N . GLY A 1 275 ? -2.278 -4.685 18.190 1.00 95.19 275 GLY A N 1
ATOM 1794 C CA . GLY A 1 275 ? -2.102 -3.641 17.177 1.00 95.19 275 GLY A CA 1
ATOM 1795 C C . GLY A 1 275 ? -2.687 -2.289 17.585 1.00 95.19 275 GLY A C 1
ATOM 1796 O O . GLY A 1 275 ? -3.378 -2.169 18.597 1.00 95.19 275 GLY A O 1
ATOM 1797 N N . THR A 1 276 ? -2.453 -1.253 16.778 1.00 95.38 276 THR A N 1
ATOM 1798 C CA . THR A 1 276 ? -3.147 0.039 16.893 1.00 95.38 276 THR A CA 1
ATOM 1799 C C . THR A 1 276 ? -3.885 0.398 15.605 1.00 95.38 276 THR A C 1
ATOM 1801 O O . THR A 1 276 ? -3.326 0.345 14.507 1.00 95.38 276 THR A O 1
ATOM 1804 N N . LEU A 1 277 ? -5.156 0.776 15.738 1.00 94.19 277 LEU A N 1
ATOM 1805 C CA . LEU A 1 277 ? -6.047 1.127 14.633 1.00 94.19 277 LEU A CA 1
ATOM 1806 C C . LEU A 1 277 ? -6.843 2.386 14.992 1.00 94.19 277 LEU A C 1
ATOM 1808 O O . LEU A 1 277 ? -7.540 2.412 16.006 1.00 94.19 277 LEU A O 1
ATOM 1812 N N . ARG A 1 278 ? -6.758 3.422 14.149 1.00 92.94 278 ARG A N 1
ATOM 1813 C CA . ARG A 1 278 ? -7.577 4.640 14.254 1.00 92.94 278 ARG A CA 1
ATOM 1814 C C . ARG A 1 278 ? -8.460 4.807 13.018 1.00 92.94 278 ARG A C 1
ATOM 1816 O O . ARG A 1 278 ? -7.943 4.895 11.910 1.00 92.94 278 ARG A O 1
ATOM 1823 N N . VAL A 1 279 ? -9.774 4.900 13.208 1.00 92.00 279 VAL A N 1
ATOM 1824 C CA . VAL A 1 279 ? -10.789 4.981 12.137 1.00 92.00 279 VAL A CA 1
ATOM 1825 C C . VAL A 1 279 ? -11.884 5.995 12.473 1.00 92.00 279 VAL A C 1
ATOM 1827 O O . VAL A 1 279 ? -12.083 6.331 13.638 1.00 92.00 279 VAL A O 1
ATOM 1830 N N . ALA A 1 280 ? -12.598 6.504 11.465 1.00 89.06 280 ALA A N 1
ATOM 1831 C CA . ALA A 1 280 ? -13.719 7.418 11.706 1.00 89.06 280 ALA A CA 1
ATOM 1832 C C . ALA A 1 280 ? -14.928 6.680 12.297 1.00 89.06 280 ALA A C 1
ATOM 1834 O O . ALA A 1 280 ? -15.373 6.986 13.401 1.00 89.06 280 ALA A O 1
ATOM 1835 N N . ASP A 1 281 ? -15.390 5.656 11.587 1.00 89.69 281 ASP A N 1
ATOM 1836 C CA . ASP A 1 281 ? -16.476 4.753 11.957 1.00 89.69 281 ASP A CA 1
ATOM 1837 C C . ASP A 1 281 ? -16.035 3.317 11.648 1.00 89.69 281 ASP A C 1
ATOM 1839 O O . ASP A 1 281 ? -15.177 3.096 10.786 1.00 89.69 281 ASP A O 1
ATOM 1843 N N . LEU A 1 282 ? -16.612 2.337 12.345 1.00 90.75 282 LEU A N 1
ATOM 1844 C CA . LEU A 1 282 ? -16.342 0.922 12.113 1.00 90.75 282 LEU A CA 1
ATOM 1845 C C . LEU A 1 282 ? -17.584 0.053 12.346 1.00 90.75 282 LEU A C 1
ATOM 1847 O O . LEU A 1 282 ? -18.233 0.128 13.391 1.00 90.75 282 LEU A O 1
ATOM 1851 N N . ALA A 1 283 ? -17.859 -0.825 11.384 1.00 90.31 283 ALA A N 1
ATOM 1852 C CA . ALA A 1 283 ? -18.827 -1.907 11.487 1.00 90.31 283 ALA A CA 1
ATOM 1853 C C . ALA A 1 283 ? -18.131 -3.246 11.202 1.00 90.31 283 ALA A C 1
ATOM 1855 O O . ALA A 1 283 ? -17.612 -3.437 10.104 1.00 90.31 283 ALA A O 1
ATOM 1856 N N . VAL A 1 284 ? -18.121 -4.162 12.175 1.00 90.56 284 VAL A N 1
ATOM 1857 C CA . VAL A 1 284 ? -17.596 -5.531 12.015 1.00 90.56 284 VAL A CA 1
ATOM 1858 C C . VAL A 1 284 ? -18.716 -6.566 12.106 1.00 90.56 284 VAL A C 1
ATOM 1860 O O . VAL A 1 284 ? -19.626 -6.449 12.930 1.00 90.56 284 VAL A O 1
ATOM 1863 N N . ALA A 1 285 ? -18.647 -7.590 11.257 1.00 88.62 285 ALA A N 1
ATOM 1864 C CA . ALA A 1 285 ? -19.619 -8.674 11.195 1.00 88.62 285 ALA A CA 1
ATOM 1865 C C . ALA A 1 285 ? -18.956 -9.990 10.760 1.00 88.62 285 ALA A C 1
ATOM 1867 O O . ALA A 1 285 ? -18.236 -10.034 9.762 1.00 88.62 285 ALA A O 1
ATOM 1868 N N . GLY A 1 286 ? -19.207 -11.081 11.487 1.00 87.94 286 GLY A N 1
ATOM 1869 C CA . GLY A 1 286 ? -18.616 -12.389 11.180 1.00 87.94 286 GLY A CA 1
ATOM 1870 C C . GLY A 1 286 ? -18.445 -13.295 12.398 1.00 87.94 286 GLY A C 1
ATOM 1871 O O . GLY A 1 286 ? -19.053 -13.081 13.440 1.00 87.94 286 GLY A O 1
ATOM 1872 N N . ALA A 1 287 ? -17.608 -14.326 12.275 1.00 91.31 287 ALA A N 1
ATOM 1873 C CA . ALA A 1 287 ? -17.435 -15.328 13.330 1.00 91.31 287 ALA A CA 1
ATOM 1874 C C . ALA A 1 287 ? -16.783 -14.774 14.614 1.00 91.31 287 ALA A C 1
ATOM 1876 O O . ALA A 1 287 ? -17.186 -15.157 15.707 1.00 91.31 287 ALA A O 1
ATOM 1877 N N . ALA A 1 288 ? -15.809 -13.869 14.492 1.00 92.56 288 ALA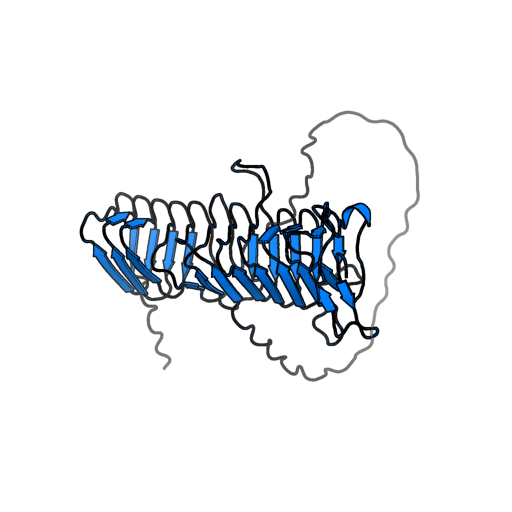 A N 1
ATOM 1878 C CA . ALA A 1 288 ? -15.103 -13.283 15.629 1.00 92.56 288 ALA A CA 1
ATOM 1879 C C . ALA A 1 288 ? -14.541 -11.892 15.295 1.00 92.56 288 ALA A C 1
ATOM 1881 O O . ALA A 1 288 ? -14.270 -11.591 14.130 1.00 92.56 288 ALA A O 1
ATOM 1882 N N . PHE A 1 289 ? -14.308 -11.082 16.327 1.00 94.44 289 PHE A N 1
ATOM 1883 C CA . PHE A 1 289 ? -13.494 -9.865 16.280 1.00 94.44 289 PHE A CA 1
ATOM 1884 C C . PHE A 1 289 ? -12.520 -9.856 17.468 1.00 94.44 289 PHE A C 1
ATOM 1886 O O . PHE A 1 289 ? -12.929 -10.176 18.584 1.00 94.44 289 PHE A O 1
ATOM 1893 N N . SER A 1 290 ? -11.255 -9.478 17.241 1.00 95.69 290 SER A N 1
ATOM 1894 C CA . SER A 1 290 ? -10.251 -9.351 18.307 1.00 95.69 290 SER A CA 1
ATOM 1895 C C . SER A 1 290 ? -9.545 -7.995 18.302 1.00 95.69 290 SER A C 1
ATOM 1897 O O . SER A 1 290 ? -9.091 -7.499 17.270 1.00 95.69 290 SER A O 1
ATOM 1899 N N . ASN A 1 291 ? -9.433 -7.439 19.504 1.00 96.62 291 ASN A N 1
ATOM 1900 C CA . ASN A 1 291 ? -8.621 -6.298 19.909 1.00 96.62 291 ASN A CA 1
ATOM 1901 C C . ASN A 1 291 ? -7.806 -6.661 21.175 1.00 96.62 291 ASN A C 1
ATOM 1903 O O . ASN A 1 291 ? -7.462 -5.788 21.971 1.00 96.62 291 ASN A O 1
ATOM 1907 N N . ALA A 1 292 ? -7.525 -7.952 21.399 1.00 97.38 292 ALA A N 1
ATOM 1908 C CA . ALA A 1 292 ? -6.829 -8.450 22.588 1.00 97.38 292 ALA A CA 1
ATOM 1909 C C . ALA A 1 292 ? -5.445 -7.795 22.743 1.00 97.38 292 ALA A C 1
ATOM 1911 O O . ALA A 1 292 ? -4.612 -7.874 21.843 1.00 97.38 292 ALA A O 1
ATOM 1912 N N . GLY A 1 293 ? -5.206 -7.089 23.851 1.00 96.50 293 GLY A N 1
ATOM 1913 C CA . GLY A 1 293 ? -4.001 -6.274 24.070 1.00 96.50 293 GLY A CA 1
ATOM 1914 C C . GLY A 1 293 ? -3.783 -5.123 23.070 1.00 96.50 293 GLY A C 1
ATOM 1915 O O . GLY A 1 293 ? -2.728 -4.495 23.093 1.00 96.50 293 GLY A O 1
ATOM 1916 N N . GLY A 1 294 ? -4.736 -4.864 22.169 1.00 96.75 294 GLY A N 1
ATOM 1917 C CA . GLY A 1 294 ? -4.657 -3.846 21.122 1.00 96.75 294 GLY A CA 1
ATOM 1918 C C . GLY A 1 294 ? -5.277 -2.508 21.526 1.00 96.75 294 GLY A C 1
ATOM 1919 O O . GLY A 1 294 ? -5.874 -2.359 22.591 1.00 96.75 294 GLY A O 1
ATOM 1920 N N . THR A 1 295 ? -5.145 -1.509 20.657 1.00 96.69 295 THR A N 1
ATOM 1921 C CA . THR A 1 295 ? -5.814 -0.205 20.771 1.00 96.69 295 THR A CA 1
ATOM 1922 C C . THR A 1 295 ? -6.655 0.076 19.530 1.00 96.69 295 THR A C 1
ATOM 1924 O O . THR A 1 295 ? -6.124 0.174 18.422 1.00 96.69 295 THR A O 1
ATOM 1927 N N . LEU A 1 296 ? -7.955 0.275 19.728 1.00 95.12 296 LEU A N 1
ATOM 1928 C CA . LEU A 1 296 ? -8.913 0.679 18.707 1.00 95.12 296 LEU A CA 1
ATOM 1929 C C . LEU A 1 296 ? -9.531 2.035 19.077 1.00 95.12 296 LEU A C 1
ATOM 1931 O O . LEU A 1 296 ? -10.293 2.155 20.037 1.00 95.12 296 LEU A O 1
ATOM 1935 N N . ALA A 1 297 ? -9.203 3.047 18.278 1.00 94.00 297 ALA A N 1
ATOM 1936 C CA . ALA A 1 297 ? -9.716 4.405 18.384 1.00 94.00 297 ALA A CA 1
ATOM 1937 C C . ALA A 1 297 ? -10.723 4.679 17.257 1.00 94.00 297 ALA A C 1
ATOM 1939 O O . ALA A 1 297 ? -10.343 4.730 16.086 1.00 94.00 297 ALA A O 1
ATOM 1940 N N . VAL A 1 298 ? -11.998 4.877 17.596 1.00 93.38 298 VAL A N 1
ATOM 1941 C CA . VAL A 1 298 ? -13.059 5.192 16.625 1.00 93.38 298 VAL A CA 1
ATOM 1942 C C . VAL A 1 298 ? -13.602 6.596 16.897 1.00 93.38 298 VAL A C 1
ATOM 1944 O O . VAL A 1 298 ? -14.091 6.874 17.989 1.00 93.38 298 VAL A O 1
ATOM 1947 N N . THR A 1 299 ? -13.534 7.509 15.927 1.00 91.69 299 THR A N 1
ATOM 1948 C CA . THR A 1 299 ? -13.977 8.908 16.118 1.00 91.69 299 THR A CA 1
ATOM 1949 C C . THR A 1 299 ? -15.480 9.008 16.433 1.00 91.69 299 THR A C 1
ATOM 1951 O O . THR A 1 299 ? -15.905 9.814 17.262 1.00 91.69 299 THR A O 1
ATOM 1954 N N . ASN A 1 300 ? -16.291 8.180 15.775 1.00 92.19 300 ASN A N 1
ATOM 1955 C CA . ASN A 1 300 ? -17.749 8.188 15.820 1.00 92.19 300 ASN A CA 1
ATOM 1956 C C . ASN A 1 300 ? -18.293 6.853 16.354 1.00 92.19 300 ASN A C 1
ATOM 1958 O O . ASN A 1 300 ? -18.395 6.678 17.568 1.00 92.19 300 ASN A O 1
ATOM 1962 N N . THR A 1 301 ? -18.669 5.927 15.468 1.00 92.25 301 THR A N 1
ATOM 1963 C CA . THR A 1 301 ? -19.478 4.747 15.799 1.00 92.25 301 THR A CA 1
ATOM 1964 C C . THR A 1 301 ? -18.660 3.472 15.675 1.00 92.25 301 THR A C 1
ATOM 1966 O O . THR A 1 301 ? -18.208 3.133 14.584 1.00 92.25 301 THR A O 1
ATOM 1969 N N . PHE A 1 302 ? -18.519 2.725 16.770 1.00 94.06 302 PHE A N 1
ATOM 1970 C CA . PHE A 1 302 ? -18.144 1.315 16.721 1.00 94.06 302 PHE A CA 1
ATOM 1971 C C . PHE A 1 302 ? -19.405 0.450 16.784 1.00 94.06 302 PHE A C 1
ATOM 1973 O O . PHE A 1 302 ? -20.211 0.579 17.709 1.00 94.06 302 PHE A O 1
ATOM 1980 N N . SER A 1 303 ? -19.558 -0.448 15.816 1.00 93.94 303 SER A N 1
ATOM 1981 C CA . SER A 1 303 ? -20.633 -1.435 15.769 1.00 93.94 303 SER A CA 1
ATOM 1982 C C . SER A 1 303 ? -20.081 -2.834 15.488 1.00 93.94 303 SER A C 1
ATOM 1984 O O . SER A 1 303 ? -19.219 -3.006 14.626 1.00 93.94 303 SER A O 1
ATOM 1986 N N . ALA A 1 304 ? -20.563 -3.834 16.224 1.00 93.19 304 ALA A N 1
ATOM 1987 C CA . ALA A 1 304 ? -20.129 -5.222 16.094 1.00 93.19 304 ALA A CA 1
ATOM 1988 C C . ALA A 1 304 ? -21.320 -6.186 16.160 1.00 93.19 304 ALA A C 1
ATOM 1990 O O . ALA A 1 304 ? -22.050 -6.195 17.150 1.00 93.19 304 ALA A O 1
ATOM 1991 N N . GLY A 1 305 ? -21.486 -7.010 15.123 1.00 93.69 305 GLY A N 1
ATOM 1992 C CA . GLY A 1 305 ? -22.427 -8.133 15.074 1.00 93.69 305 GLY A CA 1
ATOM 1993 C C . GLY A 1 305 ? -21.670 -9.431 14.810 1.00 93.69 305 GLY A C 1
ATOM 1994 O O . GLY A 1 305 ? -21.519 -9.832 13.656 1.00 93.69 305 GLY A O 1
ATOM 1995 N N . VAL A 1 306 ? -21.126 -10.048 15.860 1.00 94.12 306 VAL A N 1
ATOM 1996 C CA . VAL A 1 306 ? -20.123 -11.124 15.739 1.00 94.12 306 VAL A CA 1
ATOM 1997 C C . VAL A 1 306 ? -20.477 -12.372 16.549 1.00 94.12 306 VAL A C 1
ATOM 1999 O O . VAL A 1 306 ? -21.306 -12.321 17.451 1.00 94.12 306 VAL A O 1
ATOM 2002 N N . GLY A 1 307 ? -19.846 -13.507 16.245 1.00 95.19 307 GLY A N 1
ATOM 2003 C CA . GLY A 1 307 ? -19.953 -14.706 17.080 1.00 95.19 307 GLY A CA 1
ATOM 2004 C C . GLY A 1 307 ? -19.351 -14.467 18.465 1.00 95.19 307 GLY A C 1
ATOM 2005 O O . GLY A 1 307 ? -20.078 -14.452 19.457 1.00 95.19 307 GLY A O 1
ATOM 2006 N N . THR A 1 308 ? -18.044 -14.200 18.517 1.00 95.94 308 THR A N 1
ATOM 2007 C CA . THR A 1 308 ? -17.316 -13.806 19.736 1.00 95.94 308 THR A CA 1
ATOM 2008 C C . THR A 1 308 ? -16.628 -12.447 19.593 1.00 95.94 308 THR A C 1
ATOM 2010 O O . THR A 1 308 ? -16.263 -12.025 18.491 1.00 95.94 308 THR A O 1
ATOM 2013 N N . LEU A 1 309 ? -16.430 -11.757 20.718 1.00 96.94 309 LEU A N 1
ATOM 2014 C CA . LEU A 1 309 ? -15.639 -10.529 20.798 1.00 96.94 309 LEU A CA 1
ATOM 2015 C C . LEU A 1 309 ? -14.559 -10.665 21.872 1.00 96.94 309 LEU A C 1
ATOM 2017 O O . LEU A 1 309 ? -14.871 -10.905 23.034 1.00 96.94 309 LEU A O 1
ATOM 2021 N N . ASP A 1 310 ? -13.301 -10.467 21.488 1.00 97.44 310 ASP A N 1
ATOM 2022 C CA . ASP A 1 310 ? -12.160 -10.468 22.404 1.00 97.44 310 ASP A CA 1
ATOM 2023 C C . ASP A 1 310 ? -11.542 -9.065 22.499 1.00 97.44 310 ASP A C 1
ATOM 2025 O O . ASP A 1 310 ? -11.039 -8.510 21.521 1.00 97.44 310 ASP A O 1
ATOM 2029 N N . ASN A 1 311 ? -11.591 -8.483 23.693 1.00 97.19 311 ASN A N 1
ATOM 2030 C CA . ASN A 1 311 ? -10.921 -7.245 24.078 1.00 97.19 311 ASN A CA 1
ATOM 2031 C C . ASN A 1 311 ? -10.092 -7.454 25.364 1.00 97.19 311 ASN A C 1
ATOM 2033 O O . ASN A 1 311 ? -9.864 -6.506 26.116 1.00 97.19 311 ASN A O 1
ATOM 2037 N N . ALA A 1 312 ? -9.659 -8.686 25.664 1.00 98.06 312 ALA A N 1
ATOM 2038 C CA . ALA A 1 312 ? -8.876 -8.992 26.859 1.00 98.06 312 ALA A CA 1
ATOM 2039 C C . ALA A 1 312 ? -7.568 -8.178 26.874 1.00 98.06 312 ALA A C 1
ATOM 2041 O O . ALA A 1 312 ? -6.796 -8.189 25.918 1.00 98.06 312 ALA A O 1
ATOM 2042 N N . GLY A 1 313 ? -7.341 -7.402 27.938 1.00 97.31 313 GLY A N 1
ATOM 2043 C CA . GLY A 1 313 ? -6.227 -6.446 28.036 1.00 97.31 313 GLY A CA 1
ATOM 2044 C C . GLY A 1 313 ? -6.227 -5.293 27.014 1.00 97.31 313 GLY A C 1
ATOM 2045 O O . GLY A 1 313 ? -5.265 -4.531 26.979 1.00 97.31 313 GLY A O 1
ATOM 2046 N N . GLY A 1 314 ? -7.253 -5.167 26.165 1.00 97.19 314 GLY A N 1
ATOM 2047 C CA . GLY A 1 314 ? -7.318 -4.179 25.085 1.00 97.19 314 GLY A CA 1
ATOM 2048 C C . GLY A 1 314 ? -7.905 -2.826 25.500 1.00 97.19 314 GLY A C 1
ATOM 2049 O O . GLY A 1 314 ? -8.571 -2.686 26.530 1.00 97.19 314 GLY A O 1
ATOM 2050 N N . ASN A 1 315 ? -7.709 -1.812 24.660 1.00 97.31 315 ASN A N 1
ATOM 2051 C CA . ASN A 1 315 ? -8.409 -0.533 24.735 1.00 97.31 315 ASN A CA 1
ATOM 2052 C C . ASN A 1 315 ? -9.260 -0.322 23.483 1.00 97.31 315 ASN A C 1
ATOM 2054 O O . ASN A 1 315 ? -8.745 -0.337 22.367 1.00 97.31 315 ASN A O 1
ATOM 2058 N N . LEU A 1 316 ? -10.555 -0.091 23.674 1.00 96.88 316 LEU A N 1
ATOM 2059 C CA . LEU A 1 316 ? -11.488 0.295 22.626 1.00 96.88 316 LEU A CA 1
ATOM 2060 C C . LEU A 1 316 ? -12.249 1.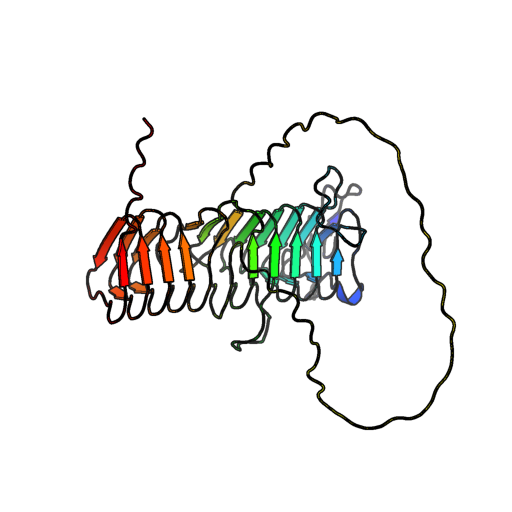530 23.096 1.00 96.88 316 LEU A C 1
ATOM 2062 O O . LEU A 1 316 ? -12.895 1.510 24.148 1.00 96.88 316 LEU A O 1
ATOM 2066 N N . HIS A 1 317 ? -12.196 2.602 22.310 1.00 95.75 317 HIS A N 1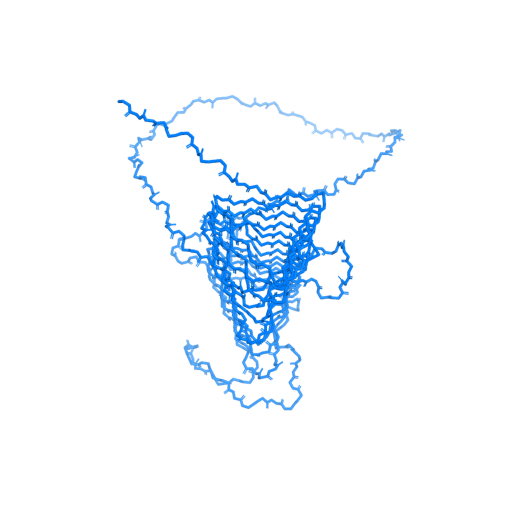
ATOM 2067 C CA . HIS A 1 317 ? -12.982 3.800 22.577 1.00 95.75 317 HIS A CA 1
ATOM 2068 C C . HIS A 1 317 ? -13.672 4.342 21.325 1.00 95.75 317 HIS A C 1
ATOM 2070 O O . HIS A 1 317 ? -13.081 4.406 20.248 1.00 95.75 317 HIS A O 1
ATOM 2076 N N . ALA A 1 318 ? -14.935 4.743 21.485 1.00 95.06 318 ALA A N 1
ATOM 2077 C CA . ALA A 1 318 ? -15.756 5.327 20.426 1.00 95.06 318 ALA A CA 1
ATOM 2078 C C . ALA A 1 318 ? -16.743 6.356 20.992 1.00 95.06 318 ALA A C 1
ATOM 2080 O O . ALA A 1 318 ? -17.068 6.311 22.176 1.00 95.06 318 ALA A O 1
ATOM 2081 N N . ARG A 1 319 ? -17.269 7.275 20.176 1.00 95.12 319 ARG A N 1
ATOM 2082 C CA . ARG A 1 319 ? -18.346 8.191 20.610 1.00 95.12 319 ARG A CA 1
ATOM 2083 C C . ARG A 1 319 ? -19.682 7.462 20.806 1.00 95.12 319 ARG A C 1
ATOM 2085 O O . ARG A 1 319 ? -20.461 7.854 21.669 1.00 95.12 319 ARG A O 1
ATOM 2092 N N . THR A 1 320 ? -19.894 6.375 20.067 1.00 94.94 320 THR A N 1
ATOM 2093 C CA . THR A 1 320 ? -21.009 5.432 20.219 1.00 94.94 320 THR A CA 1
ATOM 2094 C C . THR A 1 320 ? -20.482 4.002 20.098 1.00 94.94 320 THR A C 1
ATOM 2096 O O . THR A 1 320 ? -19.705 3.714 19.190 1.00 94.94 320 THR A O 1
ATOM 2099 N N . ILE A 1 321 ? -20.921 3.100 20.981 1.00 95.50 321 ILE A N 1
ATOM 2100 C CA . ILE A 1 321 ? -20.595 1.664 20.959 1.00 95.50 321 ILE A CA 1
ATOM 2101 C C . ILE A 1 321 ? -21.904 0.869 20.888 1.00 95.50 321 ILE A C 1
ATOM 2103 O O . ILE A 1 321 ? -22.777 1.056 21.733 1.00 95.50 321 ILE A O 1
ATOM 2107 N N . ALA A 1 322 ? -22.023 -0.034 19.914 1.00 95.44 322 ALA A N 1
ATOM 2108 C CA . ALA A 1 322 ? -23.127 -0.986 19.791 1.00 95.44 322 ALA A CA 1
ATOM 2109 C C . ALA A 1 322 ? -22.573 -2.395 19.526 1.00 95.44 322 ALA A C 1
ATOM 2111 O O . ALA A 1 322 ? -21.991 -2.648 18.474 1.00 95.44 322 ALA A O 1
ATOM 2112 N N . ILE A 1 323 ? -22.728 -3.316 20.478 1.00 95.62 323 ILE A N 1
ATOM 2113 C CA . ILE A 1 323 ? -22.172 -4.674 20.390 1.00 95.62 323 ILE A CA 1
ATOM 2114 C C . ILE A 1 323 ? -23.305 -5.690 20.530 1.00 95.62 323 ILE A C 1
ATOM 2116 O O . ILE A 1 323 ? -24.126 -5.603 21.438 1.00 95.62 323 ILE A O 1
ATOM 2120 N N . THR A 1 324 ? -23.340 -6.658 19.621 1.00 96.00 324 THR A N 1
ATOM 2121 C CA . THR A 1 324 ? -24.197 -7.842 19.659 1.00 96.00 324 THR A CA 1
ATOM 2122 C C . THR A 1 324 ? -23.316 -9.060 19.404 1.00 96.00 324 THR A C 1
ATOM 2124 O O . THR A 1 324 ? -22.726 -9.179 18.329 1.00 96.00 324 THR A O 1
ATOM 2127 N N . THR A 1 325 ? -23.218 -9.952 20.390 1.00 96.00 325 THR A N 1
ATOM 2128 C CA . THR A 1 325 ? -22.537 -11.245 20.251 1.00 96.00 325 THR A CA 1
ATOM 2129 C C . THR A 1 325 ? -23.547 -12.391 20.287 1.00 96.00 325 THR A C 1
ATOM 2131 O O . THR A 1 325 ? -24.582 -12.283 20.947 1.00 96.00 325 THR A O 1
ATOM 2134 N N . THR A 1 326 ? -23.272 -13.495 19.585 1.00 96.19 326 THR A N 1
ATOM 2135 C CA . THR A 1 326 ? -24.041 -14.751 19.755 1.00 96.19 326 THR A CA 1
ATOM 2136 C C . THR A 1 326 ? -23.393 -15.713 20.753 1.00 96.19 326 THR A C 1
ATOM 2138 O O . THR A 1 326 ? -24.015 -16.695 21.148 1.00 96.19 326 THR A O 1
ATOM 2141 N N . GLY A 1 327 ? -22.145 -15.445 21.138 1.00 94.62 327 GLY A N 1
ATOM 2142 C CA . GLY A 1 327 ? -21.386 -16.115 22.187 1.00 94.62 327 GLY A CA 1
ATOM 2143 C C . GLY A 1 327 ? -20.599 -15.099 23.019 1.00 94.62 327 GLY A C 1
ATOM 2144 O O . GLY A 1 327 ? -21.060 -13.978 23.248 1.00 94.62 327 GLY A O 1
ATOM 2145 N N . ASP A 1 328 ? -19.417 -15.500 23.480 1.00 95.38 328 ASP A N 1
ATOM 2146 C CA . ASP A 1 328 ? -18.672 -14.777 24.511 1.00 95.38 328 ASP A CA 1
ATOM 2147 C C . ASP A 1 328 ? -18.176 -13.380 24.097 1.00 95.38 328 ASP A C 1
ATOM 2149 O O . ASP A 1 328 ? -17.750 -13.135 22.963 1.00 95.38 328 ASP A O 1
ATOM 2153 N N . LEU A 1 329 ? -18.183 -12.483 25.085 1.00 96.88 329 LEU A N 1
ATOM 2154 C CA . LEU A 1 329 ? -17.547 -11.170 25.061 1.00 96.88 329 LEU A CA 1
ATOM 2155 C C . LEU A 1 329 ? -16.506 -11.139 26.188 1.00 96.88 329 LEU A C 1
ATOM 2157 O O . LEU A 1 329 ? -16.861 -10.995 27.360 1.00 96.88 329 LEU A O 1
ATOM 2161 N N . ASP A 1 330 ? -15.226 -11.270 25.845 1.00 97.56 330 ASP A N 1
ATOM 2162 C CA . ASP A 1 330 ? -14.133 -11.139 26.807 1.00 97.56 330 ASP A CA 1
ATOM 2163 C C . ASP A 1 330 ? -13.634 -9.689 26.863 1.00 97.56 330 ASP A C 1
ATOM 2165 O O . ASP A 1 330 ? -13.275 -9.085 25.855 1.00 97.56 330 ASP A O 1
ATOM 2169 N N . ASN A 1 331 ? -13.604 -9.124 28.068 1.00 96.62 331 ASN A N 1
ATOM 2170 C CA . ASN A 1 331 ? -13.016 -7.818 28.362 1.00 96.62 331 ASN A CA 1
ATOM 2171 C C . ASN A 1 331 ? -12.174 -7.874 29.658 1.00 96.62 331 ASN A C 1
ATOM 2173 O O . ASN A 1 331 ? -12.036 -6.885 30.379 1.00 96.62 331 ASN A O 1
ATOM 2177 N N . ARG A 1 332 ? -11.625 -9.041 30.022 1.00 98.00 332 ARG A N 1
ATOM 2178 C CA . ARG A 1 332 ? -10.814 -9.203 31.241 1.00 98.00 332 ARG A CA 1
ATOM 2179 C C . ARG A 1 332 ? -9.549 -8.350 31.152 1.00 98.00 332 ARG A C 1
ATOM 2181 O O . ARG A 1 332 ? -8.741 -8.509 30.242 1.00 98.00 332 ARG A O 1
ATOM 2188 N N . GLY A 1 333 ? -9.400 -7.405 32.081 1.00 96.06 333 GLY A N 1
ATOM 2189 C CA . GLY A 1 333 ? -8.328 -6.399 32.051 1.00 96.06 333 GLY A CA 1
ATOM 2190 C C . GLY A 1 333 ? -8.417 -5.398 30.888 1.00 96.06 333 GLY A C 1
ATOM 2191 O O . GLY A 1 333 ? -7.527 -4.566 30.748 1.00 96.06 333 GLY A O 1
ATOM 2192 N N . GLY A 1 334 ? -9.462 -5.479 30.060 1.00 95.69 334 GLY A N 1
ATOM 2193 C CA . GLY A 1 334 ? -9.698 -4.604 28.918 1.00 95.69 334 GLY A CA 1
ATOM 2194 C C . GLY A 1 334 ? -10.617 -3.430 29.244 1.00 95.69 334 GLY A C 1
ATOM 2195 O O . GLY A 1 334 ? -11.262 -3.363 30.294 1.00 95.69 334 GLY A O 1
ATOM 2196 N N . THR A 1 335 ? -10.708 -2.491 28.309 1.00 96.69 335 THR A N 1
ATOM 2197 C CA . THR A 1 335 ? -11.516 -1.275 28.428 1.00 96.69 335 THR A CA 1
ATOM 2198 C C . THR A 1 335 ? -12.375 -1.054 27.187 1.00 96.69 335 THR A C 1
ATOM 2200 O O . THR A 1 335 ? -11.864 -1.021 26.068 1.00 96.69 335 THR A O 1
ATOM 2203 N N . LEU A 1 336 ? -13.679 -0.863 27.412 1.00 95.19 336 LEU A N 1
ATOM 2204 C CA . LEU A 1 336 ? -14.660 -0.374 26.441 1.00 95.19 336 LEU A CA 1
ATOM 2205 C C . LEU A 1 336 ? -15.148 0.993 26.943 1.00 95.19 336 LEU A C 1
ATOM 2207 O O . LEU A 1 336 ? -15.779 1.065 27.998 1.00 95.19 336 LEU A O 1
ATOM 2211 N N . ALA A 1 337 ? -14.823 2.080 26.243 1.00 93.75 337 ALA A N 1
ATOM 2212 C CA . ALA A 1 337 ? -15.053 3.440 26.733 1.00 93.75 337 ALA A CA 1
ATOM 2213 C C . ALA A 1 337 ? -15.810 4.322 25.731 1.00 93.75 337 ALA A C 1
ATOM 2215 O O . ALA A 1 337 ? -15.460 4.400 24.554 1.00 93.75 337 ALA A O 1
ATOM 2216 N N . LEU A 1 338 ? -16.809 5.061 26.219 1.00 93.06 338 LEU A N 1
ATOM 2217 C CA . LEU A 1 338 ? -17.435 6.124 25.435 1.00 93.06 338 LEU A CA 1
ATOM 2218 C C . LEU A 1 338 ? -16.585 7.399 25.493 1.00 93.06 338 LEU A C 1
ATOM 2220 O O . LEU A 1 338 ? -16.251 7.889 26.577 1.00 93.06 338 LEU A O 1
ATOM 2224 N N . LEU A 1 339 ? -16.268 7.966 24.328 1.00 86.62 339 LEU A N 1
ATOM 2225 C CA . LEU A 1 339 ? -15.679 9.298 24.221 1.00 86.62 339 LEU A CA 1
ATOM 2226 C C . LEU A 1 339 ? -16.680 10.321 24.764 1.00 86.62 339 LEU A C 1
ATOM 2228 O O . LEU A 1 339 ? -17.775 10.486 24.224 1.00 86.62 339 LEU A O 1
ATOM 2232 N N . LYS A 1 340 ? -16.300 11.023 25.837 1.00 73.62 340 LYS A N 1
ATOM 2233 C CA . LYS A 1 340 ? -17.116 12.102 26.403 1.00 73.62 340 LYS A CA 1
ATOM 2234 C C . LYS A 1 340 ? -17.348 13.169 25.335 1.00 73.62 340 LYS A C 1
ATOM 2236 O O . LYS A 1 340 ? -16.390 13.667 24.746 1.00 73.62 340 LYS A O 1
ATOM 2241 N N . ALA A 1 341 ? -18.607 13.550 25.127 1.00 58.16 341 ALA A N 1
ATOM 2242 C CA . ALA A 1 341 ? -18.925 14.724 24.327 1.00 58.16 341 ALA A CA 1
ATOM 2243 C C . ALA A 1 341 ? -18.202 15.949 24.911 1.00 58.16 341 ALA A C 1
ATOM 2245 O O . ALA A 1 341 ? -18.220 16.162 26.127 1.00 58.16 341 ALA A O 1
ATOM 2246 N N . ALA A 1 342 ? -17.562 16.745 24.052 1.00 51.69 342 ALA A N 1
ATOM 2247 C CA . ALA A 1 342 ? -16.979 18.010 24.478 1.00 51.69 342 ALA A CA 1
ATOM 2248 C C . ALA A 1 342 ? -18.094 18.913 25.045 1.00 51.69 342 ALA A C 1
ATOM 2250 O O . ALA A 1 342 ? -19.169 18.984 24.439 1.00 51.69 342 ALA A O 1
ATOM 2251 N N . PRO A 1 343 ? -17.881 19.593 26.187 1.00 44.66 343 PRO A N 1
ATOM 2252 C CA . PRO A 1 343 ? -18.878 20.508 26.726 1.00 44.66 343 PRO A CA 1
ATOM 2253 C C . PRO A 1 343 ? -19.126 21.625 25.711 1.00 44.66 343 PRO A C 1
ATOM 2255 O O . PRO A 1 343 ? -18.188 22.290 25.272 1.00 44.66 343 PRO A O 1
ATOM 2258 N N . ALA A 1 344 ? -20.387 21.813 25.322 1.00 43.72 344 ALA A N 1
ATOM 2259 C CA . ALA A 1 344 ? -20.759 22.807 24.326 1.00 43.72 344 ALA A CA 1
ATOM 2260 C C . ALA A 1 344 ? -20.493 24.221 24.867 1.00 43.72 344 ALA A C 1
ATOM 2262 O O . ALA A 1 344 ? -21.260 24.748 25.674 1.00 43.72 344 ALA A O 1
ATOM 2263 N N . THR A 1 345 ? -19.404 24.842 24.415 1.00 47.19 345 THR A N 1
ATOM 2264 C CA . THR A 1 345 ? -19.079 26.242 24.694 1.00 47.19 345 THR A CA 1
ATOM 2265 C C . THR A 1 345 ? -20.034 27.152 23.929 1.00 47.19 345 THR A C 1
ATOM 2267 O O . THR A 1 345 ? -19.743 27.626 22.831 1.00 47.19 345 THR A O 1
ATOM 2270 N N . ALA A 1 346 ? -21.200 27.393 24.530 1.00 40.22 346 ALA A N 1
ATOM 2271 C CA . ALA A 1 346 ? -22.134 28.412 24.082 1.00 40.22 346 ALA A CA 1
ATOM 2272 C C . ALA A 1 346 ? -21.410 29.765 24.015 1.00 40.22 346 ALA A C 1
ATOM 2274 O O . ALA A 1 346 ? -20.964 30.298 25.032 1.00 40.22 346 ALA A O 1
ATOM 2275 N N . ARG A 1 347 ? -21.270 30.305 22.802 1.00 46.41 347 ARG A N 1
ATOM 2276 C CA . ARG A 1 347 ? -20.798 31.672 22.589 1.00 46.41 347 ARG A CA 1
ATOM 2277 C C . ARG A 1 347 ? -22.003 32.598 22.716 1.00 46.41 347 ARG A C 1
ATOM 2279 O O . ARG A 1 347 ? -22.898 32.529 21.878 1.00 46.41 347 ARG A O 1
ATOM 2286 N N . SER A 1 348 ? -22.007 33.399 23.779 1.00 56.91 348 SER A N 1
ATOM 2287 C CA . SER A 1 348 ? -22.849 34.592 23.939 1.00 56.91 348 SER A CA 1
ATOM 2288 C C . SER A 1 348 ? -22.459 35.673 22.937 1.00 56.91 348 SER A C 1
ATOM 2290 O O . SER A 1 348 ? -21.227 35.899 22.841 1.00 56.91 348 SER A O 1
#

Foldseek 3Di:
DFFAWDADPVRPDTDHDAGDPPDDQEREEQVVVQEAEELEEEEEAPHAQREHEYPHEYENDDDDCLQVPQDPSGYEEYHAENHEYHYCEYYEGSAEYEAEYCEYAFQEEHEHNHEYAYEHQEEYHQADPPDPDLDRQGHEYEYCAYAAEHNAYAYAQASYYAENQHLAEAEEAELHYHQESAREHAHDDDDDPPPCPPPDDDDDDDDDDDDDDDDDDDDDDDDDDDDDDDCPPPPPPPRHHYYHYYHHEDEQACGEHDHSYAYNYNYQAYEFANGEDEHAEDEHEEAEYEQHLGEYHYAAEYHYDYQEYYQHLGEHEHCYYHYDHVDYYDQHNGDYYHDDDDPDPDDD